Protein 6JED (pdb70)

Secondary structure (DSSP, 8-state):
-----EEEEEETTEEEEEEEEEETTTEEEEEEEEEEEETTEEEEES--SSHHHHHHHHHHHHHTT-EEEEEE-SSSSHHHHTTHHHHHHTT--EEEEHHHHHHHHHTT-PPPSEEE-SSEEEEETTTEEEE---SSSSTT--EEEETTTTEEEEETT--SS-----TT--TTTHHHHHHHHHHH-TT-SEEEESSS--B-THHHHHHHHHHHHHHHHHT--

Radius of gyration: 16.22 Å; Cα contacts (8 Å, |Δi|>4): 506; chains: 1; bounding box: 36×35×52 Å

Sequence (221 aa):
SLPDLKIEKLDEEGVYVHTSFEEVNGWGVVPKHGLVVLVNAEAYLIDTPFTAKDTEKLVTWFVERGYKIKGSISSHFHSSDSTGGIEWLNSRSIPTYASELTNEELLKKDGKVQATNSFSGVNYWLVKNKIEVFYPGPGHTPDNVVVWLPERKILFGGCFIKPYGLGNLGDANIEAWPKSAKLLKSKYGKAKLVVPSHSEEVGDASLLKLTLEEQAVKGLNESKKP

Nearest PDB structures (foldseek):
  7xhx-assembly4_D  TM=1.000E+00  e=2.893E-48  Escherichia coli
  1wuo-assembly4_D  TM=9.991E-01  e=2.719E-48  Serratia marcescens
  4f6h-assembly1_A  TM=9.760E-01  e=3.946E-48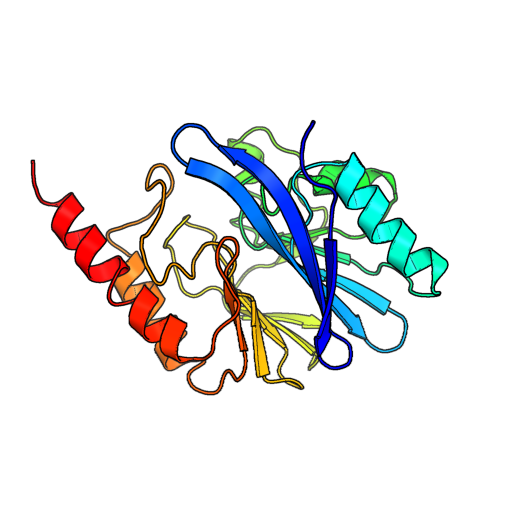  Pseudomonas aeruginosa
  6r79-assembly1_A  TM=9.893E-01  e=3.030E-45  Pseudomonas aeruginosa
  5b3r-assembly2_B  TM=9.844E-01  e=7.689E-45  Pseudomonas aeruginosa

CATH classification: 3.60.15.10

GO terms:
  GO:0008270 zinc ion binding (F, IDA)
  GO:0008800 beta-lactamase activity (F, IDA)
  GO:0017001 antibiotic catabolic process (P, IDA)
  GO:0008800 beta-lactamase activity (F, EXP)

Foldseek 3Di:
DADAWDWAADDVQKIWIWGWDQDVPPGIFIFIWMWGQDPQEIETEFAALALVNSVVVCCVSVVVRHHHQEYEFQAQDSRRCRNQVNCVVVVRQYEYAPVRQVVCVVVVHDGGPYYHDDAWDPPPPQAKIKGDLAFFLARRGIWIAGPVQLEIERELLQDLPANPDCPRGDLVCSLSSLVSVLVVRVVRQWYHYGGDDIDGSVSSVSSNVRSVVVSVVVPPD

Solvent-accessible surface area: 10296 Å² total; per-residue (Å²): 164,91,63,107,26,92,37,104,112,47,30,116,26,4,38,14,1,6,1,27,60,128,60,151,89,165,41,78,22,39,1,27,0,0,0,8,28,20,144,57,54,0,17,0,0,0,0,0,20,53,46,111,8,0,79,95,0,10,58,75,1,78,130,121,58,66,135,14,71,0,0,1,0,1,1,14,39,47,12,0,10,28,0,1,111,35,0,39,71,138,103,20,50,0,46,0,12,98,63,0,17,110,22,1,140,173,72,69,80,68,70,6,89,54,60,12,73,58,78,91,62,100,24,25,153,85,67,0,27,2,9,55,5,11,36,0,14,0,46,1,3,4,0,0,11,5,41,100,83,86,0,0,0,0,0,3,0,1,20,7,148,36,16,32,95,71,63,62,25,49,14,123,22,0,10,160,4,2,109,69,2,86,76,105,11,54,110,6,106,47,0,0,0,0,60,34,128,52,20,73,25,50,11,3,89,44,1,29,86,42,0,73,123,10,45,85,77,56,158,121,187

InterPro domains:
  IPR001018 Beta-lactamase, class-B, conserved site [PS00743] (92-111)
  IPR001018 Beta-lactamase, class-B, conserved site [PS00744] (167-179)
  IPR001279 Metallo-beta-lactamase [PF00753] (59-215)
  IPR001279 Metallo-beta-lactamase [SM00849] (52-215)
  IPR036866 Ribonuclease Z/Hydroxyacylglutathione hydrolase-like [G3DSA:3.60.15.10] (18-246)
  IPR036866 Ribonuclease Z/Hydroxyacylglutathione hydrolase-like [SSF56281] (25-230)
  IPR050855 Metallo-beta-lactamase type 2-like [PTHR42951] (49-231)
  IPR058199 Metallo-beta-lactamase type 2/VIM/IMP-1 [NF033088] (23-230)

B-factor: mean 22.76, std 10.04, range [9.6, 80.37]

Organism: Serratia marcescens (NCBI:txid615)

Structure (mmCIF, N/CA/C/O backbone):
data_6JED
#
_entry.id   6JED
#
_cell.length_a   35.920
_cell.length_b   56.820
_cell.length_c   101.060
_cell.angle_alpha   90.00
_cell.angle_beta   90.00
_cell.angle_gamma   90.00
#
_symmetry.space_group_name_H-M   'P 21 21 21'
#
loop_
_entity.id
_entity.type
_entity.pdbx_description
1 polymer 'Metallo-beta-lactamase type 2'
2 non-polymer 'ZINC ION'
3 non-polymer 'SULFANYLACETIC ACID'
4 non-polymer '4-(2-HYDROXYETHYL)-1-PIPERAZINE ETHANESULFONIC ACID'
5 water water
#
loop_
_atom_site.group_PDB
_atom_site.id
_atom_site.type_symbol
_atom_site.label_atom_id
_atom_site.label_alt_id
_atom_site.label_comp_id
_atom_site.label_asym_id
_atom_site.label_entity_id
_atom_site.label_seq_id
_atom_site.pdbx_PDB_ins_code
_atom_site.Cartn_x
_atom_site.Cartn_y
_atom_site.Cartn_z
_atom_site.occupancy
_atom_site.B_iso_or_equiv
_atom_site.auth_seq_id
_atom_site.auth_comp_id
_atom_site.auth_asym_id
_atom_site.auth_atom_id
_atom_site.pdbx_PDB_model_num
ATOM 1 N N . SER A 1 3 ? 26.361 -17.315 6.863 1.00 77.06 3 SER A N 1
ATOM 2 C CA . SER A 1 3 ? 27.063 -17.243 8.179 1.00 70.49 3 SER A CA 1
ATOM 3 C C . SER A 1 3 ? 26.356 -16.239 9.097 1.00 65.45 3 SER A C 1
ATOM 4 O O . SER A 1 3 ? 27.016 -15.519 9.848 1.00 65.73 3 SER A O 1
ATOM 7 N N . LEU A 1 4 ? 25.019 -16.206 9.020 1.00 50.46 4 LEU A N 1
ATOM 8 C CA . LEU A 1 4 ? 24.180 -15.227 9.729 1.00 53.92 4 LEU A CA 1
ATOM 9 C C . LEU A 1 4 ? 22.803 -15.181 9.076 1.00 47.80 4 LEU A C 1
ATOM 10 O O . LEU A 1 4 ? 22.684 -14.872 7.892 1.00 50.63 4 LEU A O 1
ATOM 15 N N . PRO A 1 5 ? 21.721 -15.447 9.837 1.00 34.06 5 PRO A N 1
ATOM 16 C CA . PRO A 1 5 ? 20.421 -15.756 9.247 1.00 35.78 5 PRO A CA 1
ATOM 17 C C . PRO A 1 5 ? 19.914 -14.603 8.364 1.00 35.60 5 PRO A C 1
ATOM 18 O O . PRO A 1 5 ? 20.237 -13.436 8.602 1.00 34.32 5 PRO A O 1
ATOM 22 N N . ASP A 1 6 ? 19.189 -14.956 7.303 1.00 34.59 6 ASP A N 1
ATOM 23 C CA . ASP A 1 6 ? 18.762 -13.977 6.309 1.00 32.69 6 ASP A CA 1
ATOM 24 C C . ASP A 1 6 ? 17.647 -13.103 6.899 1.00 25.72 6 ASP A C 1
ATOM 25 O O . ASP A 1 6 ? 16.809 -13.569 7.672 1.00 27.49 6 ASP A O 1
ATOM 30 N N . LEU A 1 7 ? 17.610 -11.846 6.449 1.00 23.03 7 LEU A N 1
ATOM 31 C CA . LEU A 1 7 ? 16.442 -10.979 6.597 1.00 22.96 7 LEU A CA 1
ATOM 32 C C . LEU A 1 7 ? 15.145 -11.730 6.278 1.00 23.23 7 LEU A C 1
ATOM 33 O O . LEU A 1 7 ? 15.022 -12.371 5.226 1.00 25.76 7 LEU A O 1
ATOM 38 N N . LYS A 1 8 ? 14.165 -11.620 7.184 1.00 23.19 8 LYS A N 1
ATOM 39 C CA . LYS A 1 8 ? 12.819 -12.132 7.014 1.00 22.56 8 LYS A CA 1
ATOM 40 C C . LYS A 1 8 ? 11.846 -10.966 6.816 1.00 24.99 8 LYS A C 1
ATOM 41 O O . LYS A 1 8 ? 11.973 -9.961 7.496 1.00 21.38 8 LYS A O 1
ATOM 47 N N . ILE A 1 9 ? 10.812 -11.181 5.987 1.00 22.04 9 ILE A N 1
ATOM 48 C CA . ILE A 1 9 ? 9.698 -10.277 5.801 1.00 22.83 9 ILE A CA 1
ATOM 49 C C . ILE A 1 9 ? 8.420 -11.103 5.823 1.00 27.67 9 ILE A C 1
ATOM 50 O O . ILE A 1 9 ? 8.260 -11.995 5.003 1.00 30.09 9 ILE A O 1
ATOM 55 N N . GLU A 1 10 ? 7.542 -10.802 6.770 1.00 24.22 10 GLU A N 1
ATOM 56 C CA . GLU A 1 10 ? 6.390 -11.607 7.032 1.00 24.90 10 GLU A CA 1
ATOM 57 C C . GLU A 1 10 ? 5.194 -10.693 7.289 1.00 27.14 10 GLU A C 1
ATOM 58 O O . GLU A 1 10 ? 5.218 -9.769 8.116 1.00 27.20 10 GLU A O 1
ATOM 64 N N . LYS A 1 11 ? 4.090 -10.992 6.618 1.00 22.62 11 LYS A N 1
ATOM 65 C CA . LYS A 1 11 ? 2.915 -10.220 6.797 1.00 26.13 11 LYS A CA 1
ATOM 66 C C . LYS A 1 11 ? 2.367 -10.455 8.205 1.00 27.25 11 LYS A C 1
ATOM 67 O O . LYS A 1 11 ? 2.228 -11.588 8.641 1.00 25.71 11 LYS A O 1
ATOM 73 N N . LEU A 1 12 ? 2.048 -9.363 8.906 1.00 23.23 12 LEU A N 1
ATOM 74 C CA . LEU A 1 12 ? 1.557 -9.438 10.245 1.00 25.44 12 LEU A CA 1
ATOM 75 C C . LEU A 1 12 ? 0.053 -9.175 10.257 1.00 24.04 12 LEU A C 1
ATOM 76 O O . LEU A 1 12 ? -0.670 -9.761 11.041 1.00 28.34 12 LEU A O 1
ATOM 81 N N . ASP A 1 13 ? -0.390 -8.212 9.453 1.00 27.33 13 ASP A N 1
ATOM 82 C CA . ASP A 1 13 ? -1.787 -7.837 9.362 1.00 25.79 13 ASP A CA 1
ATOM 83 C C . ASP A 1 13 ? -1.949 -7.075 8.049 1.00 26.99 13 ASP A C 1
ATOM 84 O O . ASP A 1 13 ? -0.967 -6.838 7.345 1.00 26.58 13 ASP A O 1
ATOM 89 N N . GLU A 1 14 ? -3.186 -6.746 7.698 1.00 29.78 14 GLU A N 1
ATOM 90 C CA A GLU A 1 14 ? -3.445 -6.008 6.480 0.50 28.68 14 GLU A CA 1
ATOM 91 C CA B GLU A 1 14 ? -3.477 -5.982 6.496 0.50 29.65 14 GLU A CA 1
ATOM 92 C C . GLU A 1 14 ? -2.655 -4.690 6.523 1.00 27.33 14 GLU A C 1
ATOM 93 O O . GLU A 1 14 ? -2.797 -3.886 7.445 1.00 26.69 14 GLU A O 1
ATOM 104 N N . GLY A 1 15 ? -1.743 -4.543 5.557 1.00 25.51 15 GLY A N 1
ATOM 105 C CA . GLY A 1 15 ? -0.981 -3.311 5.382 1.00 25.91 15 GLY A CA 1
ATOM 106 C C . GLY A 1 15 ? 0.184 -3.208 6.356 1.00 22.06 15 GLY A C 1
ATOM 107 O O . GLY A 1 15 ? 0.888 -2.194 6.345 1.00 19.81 15 GLY A O 1
ATOM 108 N N . VAL A 1 16 ? 0.541 -4.331 6.992 1.00 18.77 16 VAL A N 1
ATOM 109 C CA . VAL A 1 16 ? 1.598 -4.316 8.019 1.00 18.32 16 VAL A CA 1
ATOM 110 C C . VAL A 1 16 ? 2.434 -5.584 7.928 1.00 20.45 16 VAL A C 1
ATOM 111 O O . VAL A 1 16 ? 1.915 -6.706 8.082 1.00 21.20 16 VAL A O 1
ATOM 115 N N . TYR A 1 17 ? 3.745 -5.382 7.743 1.00 18.10 17 TYR A N 1
ATOM 116 C CA . TYR A 1 17 ? 4.741 -6.436 7.688 1.00 19.34 17 TYR A CA 1
ATOM 117 C C . TYR A 1 17 ? 5.741 -6.261 8.833 1.00 22.56 17 TYR A C 1
ATOM 118 O O . TYR A 1 17 ? 6.067 -5.141 9.226 1.00 18.63 17 TYR A O 1
ATOM 127 N N . VAL A 1 18 ? 6.212 -7.393 9.354 1.00 17.99 18 VAL A N 1
ATOM 128 C CA . VAL A 1 18 ? 7.366 -7.427 10.259 1.00 18.37 18 VAL A CA 1
ATOM 129 C C . VAL A 1 18 ? 8.606 -7.803 9.451 1.00 21.23 18 VAL A C 1
ATOM 130 O O . VAL A 1 18 ? 8.626 -8.850 8.754 1.00 21.90 18 VAL A O 1
ATOM 134 N N . HIS A 1 19 ? 9.666 -7.006 9.600 1.00 17.12 19 HIS A N 1
ATOM 135 C CA . HIS A 1 19 ? 10.970 -7.343 9.081 1.00 16.10 19 HIS A CA 1
ATOM 136 C C . HIS A 1 19 ? 11.843 -7.765 10.260 1.00 18.57 19 HIS A C 1
ATOM 137 O O . HIS A 1 19 ? 11.832 -7.105 11.318 1.00 18.22 19 HIS A O 1
ATOM 144 N N . THR A 1 20 ? 12.561 -8.879 10.085 1.00 17.28 20 THR A N 1
ATOM 145 C CA . THR A 1 20 ? 13.437 -9.390 11.134 1.00 17.69 20 THR A CA 1
ATOM 146 C C . THR A 1 20 ? 14.838 -9.541 10.558 1.00 18.22 20 THR A C 1
ATOM 147 O O . THR A 1 20 ? 15.025 -10.230 9.542 1.00 20.48 20 THR A O 1
ATOM 151 N N . SER A 1 21 ? 15.806 -8.862 11.181 1.00 17.31 21 SER A N 1
ATOM 152 C CA . SER A 1 21 ? 17.186 -8.942 10.838 1.00 17.27 21 SER A CA 1
ATOM 153 C C . SER A 1 21 ? 17.912 -9.467 12.077 1.00 18.59 21 SER A C 1
ATOM 154 O O . SER A 1 21 ? 17.344 -9.514 13.182 1.00 21.15 21 SER A O 1
ATOM 157 N N . PHE A 1 22 ? 19.143 -9.913 11.872 1.00 20.83 22 PHE A N 1
ATOM 158 C CA . PHE A 1 22 ? 19.806 -10.709 12.880 1.00 21.72 22 PHE A CA 1
ATOM 159 C C . PHE A 1 22 ? 21.194 -10.130 13.114 1.00 22.84 22 PHE A C 1
ATOM 160 O O . PHE A 1 22 ? 21.916 -9.765 12.178 1.00 23.63 22 PHE A O 1
ATOM 168 N N . GLU A 1 23 ? 21.573 -10.095 14.397 1.00 25.71 23 GLU A N 1
ATOM 169 C CA . GLU A 1 23 ? 22.942 -9.903 14.768 1.00 29.37 23 GLU A CA 1
ATOM 170 C C . GLU A 1 23 ? 23.292 -10.856 15.919 1.00 28.19 23 GLU A C 1
ATOM 171 O O . GLU A 1 23 ? 22.469 -11.161 16.800 1.00 28.10 23 GLU A O 1
ATOM 177 N N . GLU A 1 24 ? 24.555 -11.279 15.914 1.00 31.34 24 GLU A N 1
ATOM 178 C CA . GLU A 1 24 ? 25.200 -11.844 17.081 1.00 30.71 24 GLU A CA 1
ATOM 179 C C . GLU A 1 24 ? 25.501 -10.731 18.088 1.00 28.56 24 GLU A C 1
ATOM 180 O O . GLU A 1 24 ? 26.153 -9.704 17.784 1.00 27.91 24 GLU A O 1
ATOM 186 N N . VAL A 1 25 ? 25.052 -10.963 19.321 1.00 22.25 25 VAL A N 1
ATOM 187 C CA . VAL A 1 25 ? 25.302 -10.038 20.400 1.00 26.00 25 VAL A CA 1
ATOM 188 C C . VAL A 1 25 ? 26.003 -10.799 21.528 1.00 28.48 25 VAL A C 1
ATOM 189 O O . VAL A 1 25 ? 25.579 -11.895 21.914 1.00 27.03 25 VAL A O 1
ATOM 193 N N . ASN A 1 26 ? 27.181 -10.296 21.917 1.00 25.36 26 ASN A N 1
ATOM 194 C CA . ASN A 1 26 ? 28.011 -10.980 22.909 1.00 26.27 26 ASN A CA 1
ATOM 195 C C . ASN A 1 26 ? 27.153 -11.274 24.146 1.00 26.00 26 ASN A C 1
ATOM 196 O O . ASN A 1 26 ? 26.582 -10.368 24.746 1.00 32.88 26 ASN A O 1
ATOM 201 N N . GLY A 1 27 ? 27.018 -12.561 24.476 1.00 22.64 27 GLY A N 1
ATOM 202 C CA . GLY A 1 27 ? 26.412 -12.982 25.719 1.00 26.42 27 GLY A CA 1
ATOM 203 C C . GLY A 1 27 ? 24.946 -13.349 25.546 1.00 28.80 27 GLY A C 1
ATOM 204 O O . GLY A 1 27 ? 24.327 -13.919 26.451 1.00 29.48 27 GLY A O 1
ATOM 205 N N . TRP A 1 28 ? 24.391 -12.994 24.379 1.00 29.40 28 TRP A N 1
ATOM 206 C CA . TRP A 1 28 ? 22.939 -13.056 24.122 1.00 30.17 28 TRP A CA 1
ATOM 207 C C . TRP A 1 28 ? 22.648 -13.968 22.924 1.00 29.28 28 TRP A C 1
ATOM 208 O O . TRP A 1 28 ? 21.488 -14.354 22.698 1.00 26.66 28 TRP A O 1
ATOM 219 N N . GLY A 1 29 ? 23.683 -14.286 22.138 1.00 26.85 29 GLY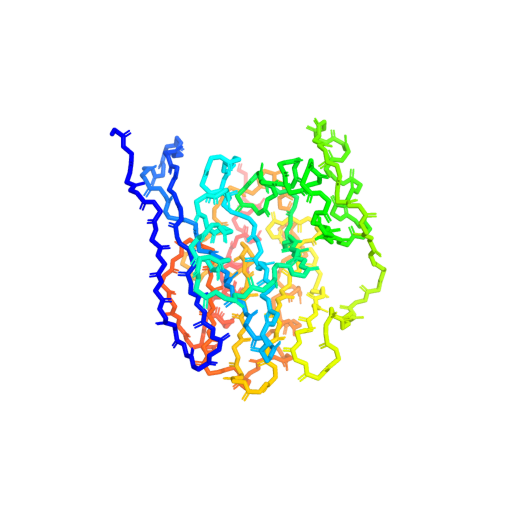 A N 1
ATOM 220 C CA . GLY A 1 29 ? 23.547 -15.239 21.042 1.00 27.72 29 GLY A CA 1
ATOM 221 C C . GLY A 1 29 ? 23.212 -14.538 19.733 1.00 27.04 29 GLY A C 1
ATOM 222 O O . GLY A 1 29 ? 23.676 -13.418 19.458 1.00 27.51 29 GLY A O 1
ATOM 223 N N . VAL A 1 30 ? 22.378 -15.202 18.931 1.00 29.40 30 VAL A N 1
ATOM 224 C CA . VAL A 1 30 ? 21.831 -14.645 17.691 1.00 26.08 30 VAL A CA 1
ATOM 225 C C . VAL A 1 30 ? 20.514 -13.951 18.024 1.00 32.65 30 VAL A C 1
ATOM 226 O O . VAL A 1 30 ? 19.535 -14.636 18.344 1.00 29.20 30 VAL A O 1
ATOM 230 N N . VAL A 1 31 ? 20.504 -12.613 17.959 1.00 24.48 31 VAL A N 1
ATOM 231 C CA . VAL A 1 31 ? 19.395 -11.838 18.442 1.00 24.19 31 VAL A CA 1
ATOM 232 C C . VAL A 1 31 ? 18.583 -11.366 17.238 1.00 18.45 31 VAL A C 1
ATOM 233 O O . VAL A 1 31 ? 19.132 -10.764 16.330 1.00 22.44 31 VAL A O 1
ATOM 237 N N . PRO A 1 32 ? 17.298 -11.759 17.129 1.00 22.26 32 PRO A N 1
ATOM 238 C CA . PRO A 1 32 ? 16.433 -11.153 16.128 1.00 20.18 32 PRO A CA 1
ATOM 239 C C . PRO A 1 32 ? 16.180 -9.680 16.498 1.00 17.87 32 PRO A C 1
ATOM 240 O O . PRO A 1 32 ? 16.014 -9.362 17.677 1.00 21.36 32 PRO A O 1
ATOM 244 N N . LYS A 1 33 ? 16.036 -8.838 15.478 1.00 17.00 33 LYS A N 1
ATOM 245 C CA . LYS A 1 33 ? 15.498 -7.487 15.664 1.00 15.87 33 LYS A CA 1
ATOM 246 C C . LYS A 1 33 ? 14.307 -7.347 14.727 1.00 15.38 33 LYS A C 1
ATOM 247 O O . LYS A 1 33 ? 14.486 -7.457 13.488 1.00 15.6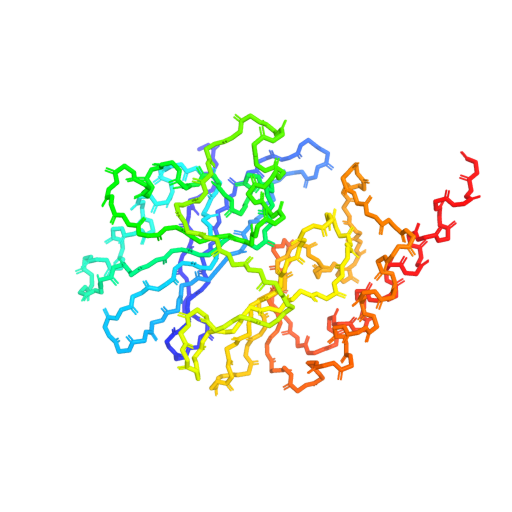9 33 LYS A O 1
ATOM 253 N N . HIS A 1 34 ? 13.138 -7.097 15.314 1.00 15.62 34 HIS A N 1
ATOM 254 C CA . HIS A 1 34 ? 11.911 -6.869 14.592 1.00 15.41 34 HIS A CA 1
ATOM 255 C C . HIS A 1 34 ? 11.717 -5.363 14.408 1.00 15.27 34 HIS A C 1
ATOM 256 O O . HIS A 1 34 ? 11.822 -4.625 15.346 1.00 13.55 34 HIS A O 1
ATOM 263 N N . GLY A 1 35 ? 11.333 -4.984 13.200 1.00 14.88 35 GLY A N 1
ATOM 264 C CA . GLY A 1 35 ? 10.705 -3.709 12.892 1.00 12.40 35 GLY A CA 1
ATOM 265 C C . GLY A 1 35 ? 9.514 -3.942 11.974 1.00 14.02 35 GLY A C 1
ATOM 266 O O . GLY A 1 35 ? 9.133 -5.098 11.728 1.00 15.53 35 GLY A O 1
ATOM 267 N N . LEU A 1 36 ? 8.855 -2.857 11.548 1.00 13.52 36 LEU A N 1
ATOM 268 C CA . LEU A 1 36 ? 7.705 -2.982 10.679 1.00 14.35 36 LEU A CA 1
ATOM 269 C C . LEU A 1 36 ? 7.957 -2.305 9.327 1.00 14.13 36 LEU A C 1
ATOM 270 O O . LEU A 1 36 ? 8.794 -1.396 9.181 1.00 13.96 36 LEU A O 1
ATOM 275 N N . VAL A 1 37 ? 7.142 -2.728 8.349 1.00 13.80 37 VAL A N 1
ATOM 276 C CA . VAL A 1 37 ? 6.822 -1.902 7.190 1.00 13.87 37 VAL A CA 1
ATOM 277 C C . VAL A 1 37 ? 5.309 -1.718 7.166 1.00 13.09 37 VAL A C 1
ATOM 278 O O . VAL A 1 37 ? 4.561 -2.704 7.240 1.00 16.03 37 VAL A O 1
ATOM 282 N N . VAL A 1 38 ? 4.890 -0.457 7.069 1.00 13.95 38 VAL A N 1
ATOM 283 C CA . VAL A 1 38 ? 3.501 -0.073 7.054 1.00 14.88 38 VAL A CA 1
ATOM 284 C C . VAL A 1 38 ? 3.151 0.521 5.691 1.00 14.17 38 VAL A C 1
ATOM 285 O O . VAL A 1 38 ? 3.809 1.420 5.209 1.00 16.64 38 VAL A O 1
ATOM 289 N N . LEU A 1 39 ? 2.073 0.000 5.085 1.00 17.19 39 LEU A N 1
ATOM 290 C CA . LEU A 1 39 ? 1.663 0.396 3.745 1.00 19.07 39 LEU A CA 1
ATOM 291 C C . LEU A 1 39 ? 0.444 1.308 3.859 1.00 19.38 39 LEU A C 1
ATOM 292 O O . LEU A 1 39 ? -0.524 0.965 4.523 1.00 24.13 39 LEU A O 1
ATOM 297 N N . VAL A 1 40 ? 0.555 2.504 3.297 1.00 19.62 40 VAL A N 1
ATOM 298 C CA . VAL A 1 40 ? -0.569 3.432 3.260 1.00 23.86 40 VAL A CA 1
ATOM 299 C C . VAL A 1 40 ? -0.831 3.769 1.795 1.00 23.74 40 VAL A C 1
ATOM 300 O O . VAL A 1 40 ? -0.052 4.483 1.193 1.00 25.78 40 VAL A O 1
ATOM 304 N N . ASN A 1 41 ? -1.953 3.236 1.298 1.00 33.47 41 ASN A N 1
ATOM 305 C CA . ASN A 1 41 ? -2.219 3.020 -0.101 1.00 37.49 41 ASN A CA 1
ATOM 306 C C . ASN A 1 41 ? -1.002 2.344 -0.730 1.00 33.99 41 ASN A C 1
ATOM 307 O O . ASN A 1 41 ? -0.783 1.142 -0.524 1.00 43.19 41 ASN A O 1
ATOM 312 N N . ALA A 1 42 ? -0.224 3.111 -1.489 1.00 32.05 42 ALA A N 1
ATOM 313 C CA . ALA A 1 42 ? 0.900 2.564 -2.231 1.00 29.23 42 ALA A CA 1
ATOM 314 C C . ALA A 1 42 ? 2.215 3.156 -1.716 1.00 26.02 42 ALA A C 1
ATOM 315 O O . ALA A 1 42 ? 3.264 3.001 -2.328 1.00 22.39 42 ALA A O 1
ATOM 317 N N . GLU A 1 43 ? 2.180 3.732 -0.510 1.00 20.17 43 GLU A N 1
ATOM 318 C CA . GLU A 1 43 ? 3.374 4.244 0.123 1.00 20.49 43 GLU A CA 1
ATOM 319 C C . GLU A 1 43 ? 3.810 3.303 1.248 1.00 19.05 43 GLU A C 1
ATOM 320 O O . GLU A 1 43 ? 2.967 2.741 1.947 1.00 22.47 43 GLU A O 1
ATOM 326 N N . ALA A 1 44 ? 5.119 3.056 1.335 1.00 16.60 44 ALA A N 1
ATOM 327 C CA . ALA A 1 44 ? 5.669 2.216 2.399 1.00 17.08 44 ALA A CA 1
ATOM 328 C C . ALA A 1 44 ? 6.466 3.080 3.373 1.00 14.44 44 ALA A C 1
ATOM 329 O O . ALA A 1 44 ? 7.270 3.917 2.960 1.00 17.16 44 ALA A O 1
ATOM 331 N N . TYR A 1 45 ? 6.283 2.811 4.674 1.00 12.97 45 TYR A N 1
ATOM 332 C CA . TYR A 1 45 ? 7.039 3.450 5.754 1.00 13.85 45 TYR A CA 1
ATOM 333 C C . TYR A 1 45 ? 7.783 2.371 6.541 1.00 14.10 45 TYR A C 1
ATOM 334 O O . TYR A 1 45 ? 7.178 1.399 6.992 1.00 14.45 45 TYR A O 1
ATOM 343 N N . LEU A 1 46 ? 9.090 2.556 6.711 1.00 12.94 46 LEU A N 1
ATOM 344 C CA . LEU A 1 46 ? 9.911 1.649 7.534 1.00 13.92 46 LEU A CA 1
ATOM 345 C C . LEU A 1 46 ? 9.841 2.101 8.987 1.00 13.27 46 LEU A C 1
ATOM 346 O O . LEU A 1 46 ? 10.090 3.254 9.290 1.00 14.43 46 LEU A O 1
ATOM 351 N N . ILE A 1 47 ? 9.432 1.187 9.864 1.00 11.94 47 ILE A N 1
ATOM 352 C CA . ILE A 1 47 ? 9.411 1.432 11.278 1.00 11.22 47 ILE A CA 1
ATOM 353 C C . ILE A 1 47 ? 10.611 0.692 11.860 1.00 11.67 47 ILE A C 1
ATOM 354 O O . ILE A 1 47 ? 10.591 -0.543 11.959 1.00 11.96 47 ILE A O 1
ATOM 359 N N . ASP A 1 48 ? 11.679 1.466 12.081 1.00 11.12 48 ASP A N 1
ATOM 360 C CA . ASP A 1 48 ? 13.049 1.002 12.294 1.00 10.58 48 ASP A CA 1
ATOM 361 C C . ASP A 1 48 ? 13.672 0.497 10.987 1.00 13.29 48 ASP A C 1
ATOM 362 O O . ASP A 1 48 ? 13.013 -0.150 10.160 1.00 13.53 48 ASP A O 1
ATOM 367 N N . THR A 1 49 ? 14.980 0.717 10.874 1.00 13.64 49 THR A N 1
ATOM 368 C CA . THR A 1 49 ? 15.768 0.057 9.848 1.00 12.91 49 THR A CA 1
ATOM 369 C C . THR A 1 49 ? 16.319 -1.230 10.426 1.00 15.56 49 THR A C 1
ATOM 370 O O . THR A 1 49 ? 16.625 -1.292 11.612 1.00 16.99 49 THR A O 1
ATOM 374 N N . PRO A 1 50 ? 16.618 -2.218 9.565 1.00 16.06 50 PRO A N 1
ATOM 375 C CA . PRO A 1 50 ? 17.557 -3.281 9.923 1.00 19.55 50 PRO A CA 1
ATOM 376 C C . PRO A 1 50 ? 18.874 -2.740 10.488 1.00 17.96 50 PRO A C 1
ATOM 377 O O . PRO A 1 50 ? 19.254 -1.576 10.277 1.00 17.22 50 PRO A O 1
ATOM 381 N N . PHE A 1 51 ? 19.692 -3.668 10.995 1.00 21.56 51 PHE A N 1
ATOM 382 C CA . PHE A 1 51 ? 21.019 -3.356 11.493 1.00 21.77 51 PHE A CA 1
ATOM 383 C C . PHE A 1 51 ? 21.911 -2.704 10.423 1.00 20.97 51 PHE A C 1
ATOM 384 O O . PHE A 1 51 ? 22.790 -1.889 10.743 1.00 24.44 51 PHE A O 1
ATOM 392 N N . THR A 1 52 ? 21.845 -3.234 9.197 1.00 25.56 52 THR A N 1
ATOM 393 C CA . THR A 1 52 ? 22.858 -2.957 8.209 1.00 21.89 52 THR A CA 1
ATOM 394 C C . THR A 1 52 ? 22.264 -2.234 7.009 1.00 21.51 52 THR A C 1
ATOM 395 O O . THR A 1 52 ? 21.069 -2.347 6.711 1.00 23.49 52 THR A O 1
ATOM 399 N N . ALA A 1 53 ? 23.148 -1.541 6.288 1.00 23.87 53 ALA A N 1
ATOM 400 C CA . ALA A 1 53 ? 22.810 -0.951 5.000 1.00 23.62 53 ALA A CA 1
ATOM 401 C C . ALA A 1 53 ? 22.327 -2.039 4.030 1.00 23.19 53 ALA A C 1
ATOM 402 O O . ALA A 1 53 ? 21.330 -1.865 3.329 1.00 27.35 53 ALA A O 1
ATOM 404 N N . LYS A 1 54 ? 23.039 -3.171 4.009 1.00 27.49 54 LYS A N 1
ATOM 405 C CA . LYS A 1 54 ? 22.767 -4.212 3.043 1.00 29.72 54 LYS A CA 1
ATOM 406 C C . LYS A 1 54 ? 21.351 -4.774 3.260 1.00 22.59 54 LYS A C 1
ATOM 407 O O . LYS A 1 54 ? 20.617 -4.938 2.306 1.00 25.79 54 LYS A O 1
ATOM 413 N N . ASP A 1 55 ? 20.944 -5.019 4.512 1.00 22.31 55 ASP A N 1
ATOM 414 C CA . ASP A 1 55 ? 19.599 -5.545 4.788 1.00 20.92 55 ASP A CA 1
ATOM 415 C C . ASP A 1 55 ? 18.541 -4.452 4.594 1.00 19.17 55 ASP A C 1
ATOM 416 O O . ASP A 1 55 ? 17.411 -4.763 4.225 1.00 20.32 55 ASP A O 1
ATOM 421 N N . THR A 1 56 ? 18.889 -3.193 4.885 1.00 22.08 56 THR A N 1
ATOM 422 C CA . THR A 1 56 ? 17.977 -2.070 4.616 1.00 19.82 56 THR A CA 1
ATOM 423 C C . THR A 1 56 ? 17.653 -2.044 3.113 1.00 19.49 56 THR A C 1
ATOM 424 O O . THR A 1 56 ? 16.503 -1.923 2.716 1.00 19.69 56 THR A O 1
ATOM 428 N N . GLU A 1 57 ? 18.683 -2.226 2.278 1.00 21.46 57 GLU A N 1
ATOM 429 C CA . GLU A 1 57 ? 18.517 -2.215 0.824 1.00 21.79 57 GLU A CA 1
ATOM 430 C C . GLU A 1 57 ? 17.665 -3.416 0.377 1.00 20.15 57 GLU A C 1
ATOM 431 O O . GLU A 1 57 ? 16.773 -3.275 -0.456 1.00 22.64 57 GLU A O 1
ATOM 437 N N . LYS A 1 58 ? 17.907 -4.592 0.964 1.00 23.06 58 LYS A N 1
ATOM 438 C CA . LYS A 1 58 ? 17.099 -5.777 0.656 1.00 23.16 58 LYS A CA 1
ATOM 439 C C . LYS A 1 58 ? 15.622 -5.490 0.940 1.00 23.38 58 LYS A C 1
ATOM 440 O O . LYS A 1 58 ? 14.745 -5.820 0.151 1.00 23.16 58 LYS A O 1
ATOM 446 N N . LEU A 1 59 ? 15.364 -4.894 2.109 1.00 19.72 59 LEU A N 1
ATOM 447 C CA . LEU A 1 59 ? 14.019 -4.594 2.544 1.00 16.76 59 LEU A CA 1
ATOM 448 C C . LEU A 1 59 ? 13.319 -3.630 1.570 1.00 18.44 59 LEU A C 1
ATOM 449 O O . LEU A 1 59 ? 12.167 -3.850 1.206 1.00 19.33 59 LEU A O 1
ATOM 454 N N . VAL A 1 60 ? 13.981 -2.506 1.264 1.00 18.28 60 VAL A N 1
ATOM 455 C CA . VAL A 1 60 ? 13.446 -1.497 0.366 1.00 18.01 60 VAL A CA 1
ATOM 456 C C . VAL A 1 60 ? 13.147 -2.134 -1.008 1.00 19.44 60 VAL A C 1
ATOM 457 O O . VAL A 1 60 ? 12.050 -2.002 -1.537 1.00 20.50 60 VAL A O 1
ATOM 461 N N . THR A 1 61 ? 14.097 -2.924 -1.514 1.00 22.40 61 THR A N 1
ATOM 462 C CA . THR A 1 61 ? 13.963 -3.508 -2.849 1.00 25.06 61 THR A CA 1
ATOM 463 C C . THR A 1 61 ? 12.768 -4.467 -2.908 1.00 22.26 61 THR A C 1
ATOM 464 O O . THR A 1 61 ? 12.065 -4.532 -3.925 1.00 22.70 61 THR A O 1
ATOM 468 N N . TRP A 1 62 ? 12.509 -5.215 -1.825 1.00 20.72 62 TRP A N 1
ATOM 469 C CA . TRP A 1 62 ? 11.386 -6.149 -1.786 1.00 21.98 62 TRP A CA 1
ATOM 470 C C . TRP A 1 62 ? 10.065 -5.407 -2.040 1.00 23.15 62 TRP A C 1
ATOM 471 O O . TRP A 1 62 ? 9.219 -5.844 -2.824 1.00 23.86 62 TRP A O 1
ATOM 482 N N . PHE A 1 63 ? 9.894 -4.258 -1.378 1.00 17.78 63 PHE A N 1
ATOM 483 C CA . PHE A 1 63 ? 8.676 -3.485 -1.463 1.00 16.97 63 PHE A CA 1
ATOM 484 C C . PHE A 1 63 ? 8.587 -2.744 -2.809 1.00 16.75 63 PHE A C 1
ATOM 485 O O . PHE A 1 63 ? 7.497 -2.638 -3.359 1.00 20.37 63 PHE A O 1
ATOM 493 N N . VAL A 1 64 ? 9.699 -2.161 -3.260 1.00 18.82 64 VAL A N 1
ATOM 494 C CA . VAL A 1 64 ? 9.702 -1.374 -4.497 1.00 19.54 64 VAL A CA 1
ATOM 495 C C . VAL A 1 64 ? 9.393 -2.284 -5.689 1.00 22.23 64 VAL A C 1
ATOM 496 O O . VAL A 1 64 ? 8.549 -1.940 -6.546 1.00 20.28 64 VAL A O 1
ATOM 500 N N . GLU A 1 65 ? 9.995 -3.476 -5.679 1.00 20.72 65 GLU A N 1
ATOM 501 C CA . GLU A 1 65 ? 9.736 -4.507 -6.701 1.00 22.47 65 GLU A CA 1
ATOM 502 C C . GLU A 1 65 ? 8.236 -4.792 -6.814 1.00 24.93 65 GLU A C 1
ATOM 503 O O . GLU A 1 65 ? 7.749 -5.108 -7.898 1.00 26.75 65 GLU A O 1
ATOM 509 N N . ARG A 1 66 ? 7.521 -4.773 -5.680 1.00 21.36 66 ARG A N 1
ATOM 510 C CA . ARG A 1 66 ? 6.109 -5.073 -5.627 1.00 20.87 66 ARG A CA 1
ATOM 511 C C . ARG A 1 66 ? 5.238 -3.827 -5.844 1.00 19.88 66 ARG A C 1
ATOM 512 O O . ARG A 1 66 ? 4.031 -3.937 -5.845 1.00 24.46 66 ARG A O 1
ATOM 520 N N . GLY A 1 67 ? 5.849 -2.666 -6.119 1.00 18.72 67 GLY A N 1
ATOM 521 C CA . GLY A 1 67 ? 5.103 -1.511 -6.558 1.00 18.62 67 GLY A CA 1
ATOM 522 C C . GLY A 1 67 ? 4.889 -0.446 -5.501 1.00 19.63 67 GLY A C 1
ATOM 523 O O . GLY A 1 67 ? 4.148 0.509 -5.702 1.00 22.47 67 GLY A O 1
ATOM 524 N N . TYR A 1 68 ? 5.559 -0.583 -4.351 1.00 17.43 68 TYR A N 1
ATOM 525 C CA . TYR A 1 68 ? 5.393 0.404 -3.316 1.00 17.74 68 TYR A CA 1
ATOM 526 C C . TYR A 1 68 ? 6.522 1.428 -3.374 1.00 16.90 68 TYR A C 1
ATOM 527 O O . TYR A 1 68 ? 7.629 1.124 -3.812 1.00 19.97 68 TYR A O 1
ATOM 536 N N . LYS A 1 69 ? 6.181 2.672 -3.012 1.00 19.85 69 LYS A N 1
ATOM 537 C CA . LYS A 1 69 ? 7.114 3.792 -2.964 1.00 20.07 69 LYS A CA 1
ATOM 538 C C . LYS A 1 69 ? 7.559 3.992 -1.514 1.00 18.43 69 LYS A C 1
ATOM 539 O O . LYS A 1 69 ? 6.718 4.195 -0.655 1.00 19.44 69 LYS A O 1
ATOM 545 N N . ILE A 1 70 ? 8.864 3.914 -1.255 1.00 17.80 70 ILE A N 1
ATOM 546 C CA . ILE A 1 70 ? 9.343 4.139 0.116 1.00 17.74 70 ILE A CA 1
ATOM 547 C C . ILE A 1 70 ? 9.250 5.633 0.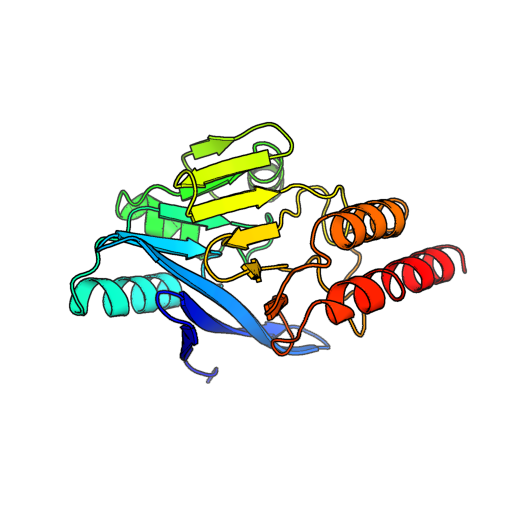443 1.00 20.20 70 ILE A C 1
ATOM 548 O O . ILE A 1 70 ? 9.989 6.455 -0.114 1.00 20.83 70 ILE A O 1
ATOM 553 N N . LYS A 1 71 ? 8.345 5.986 1.360 1.00 18.10 71 LYS A N 1
ATOM 554 C CA . LYS A 1 71 ? 8.099 7.389 1.654 1.00 18.99 71 LYS A CA 1
ATOM 555 C C . LYS A 1 71 ? 8.963 7.872 2.818 1.00 19.27 71 LYS A C 1
ATOM 556 O O . LYS A 1 71 ? 9.132 9.077 3.012 1.00 20.88 71 LYS A O 1
ATOM 562 N N . GLY A 1 72 ? 9.364 6.954 3.698 1.00 18.16 72 GLY A N 1
ATOM 563 C CA . GLY A 1 72 ? 10.169 7.375 4.835 1.00 20.17 72 GLY A CA 1
ATOM 564 C C . GLY A 1 72 ? 10.474 6.212 5.749 1.00 17.54 72 GLY A C 1
ATOM 565 O O . GLY A 1 72 ? 9.835 5.163 5.657 1.00 16.74 72 GLY A O 1
ATOM 566 N N . SER A 1 73 ? 11.455 6.424 6.633 1.00 16.44 73 SER A N 1
ATOM 567 C CA . SER A 1 73 ? 11.688 5.581 7.802 1.00 13.69 73 SER A CA 1
ATOM 568 C C . SER A 1 73 ? 11.514 6.425 9.059 1.00 15.12 73 SER A C 1
ATOM 569 O O . SER A 1 73 ? 11.811 7.627 9.060 1.00 16.87 73 SER A O 1
ATOM 572 N N . ILE A 1 74 ? 11.129 5.765 10.157 1.00 12.28 74 ILE A N 1
ATOM 573 C CA . ILE A 1 74 ? 11.206 6.364 11.495 1.00 14.27 74 ILE A CA 1
ATOM 574 C C . ILE A 1 74 ? 11.998 5.400 12.372 1.00 12.27 74 ILE A C 1
ATOM 575 O O . ILE A 1 74 ? 11.779 4.199 12.331 1.00 12.42 74 ILE A O 1
ATOM 580 N N . SER A 1 75 ? 12.957 5.919 13.131 1.00 10.85 75 SER A N 1
ATOM 581 C CA . SER A 1 75 ? 13.743 5.100 14.029 1.00 11.72 75 SER A CA 1
ATOM 582 C C . SER A 1 75 ? 13.269 5.343 15.467 1.00 11.24 75 SER A C 1
ATOM 583 O O . SER A 1 75 ? 13.217 6.500 15.926 1.00 11.67 75 SER A O 1
ATOM 586 N N . SER A 1 76 ? 13.064 4.260 16.208 1.00 11.88 76 SER A N 1
ATOM 587 C CA . SER A 1 76 ? 12.418 4.313 17.517 1.00 11.76 76 SER A CA 1
ATOM 588 C C . SER A 1 76 ? 13.396 4.660 18.631 1.00 11.77 76 SER A C 1
ATOM 589 O O . SER A 1 76 ? 12.962 5.014 19.731 1.00 11.18 76 SER A O 1
ATOM 592 N N . HIS A 1 77 ? 14.706 4.460 18.394 1.00 10.17 77 HIS A N 1
ATOM 593 C CA . HIS A 1 77 ? 15.718 4.938 19.331 1.00 10.77 77 HIS A CA 1
ATOM 594 C C . HIS A 1 77 ? 17.067 4.968 18.624 1.00 10.82 77 HIS A C 1
ATOM 595 O O . HIS A 1 77 ? 17.152 4.546 17.498 1.00 11.50 77 HIS A O 1
ATOM 602 N N . PHE A 1 78 ? 18.083 5.471 19.318 1.00 11.70 78 PHE A N 1
ATOM 603 C CA . PHE A 1 78 ? 19.321 5.809 18.607 1.00 11.39 78 PHE A CA 1
ATOM 604 C C . PHE A 1 78 ? 20.199 4.583 18.352 1.00 12.60 78 PHE A C 1
ATOM 605 O O . PHE A 1 78 ? 21.099 4.672 17.507 1.00 13.28 78 PHE A O 1
ATOM 613 N N . HIS A 1 79 ? 19.993 3.471 19.052 1.00 12.22 79 HIS A N 1
ATOM 614 C CA . HIS A 1 79 ? 20.889 2.302 18.860 1.00 12.43 79 HIS A CA 1
ATOM 615 C C . HIS A 1 79 ? 20.847 1.815 17.409 1.00 14.16 79 HIS A C 1
ATOM 616 O O . HIS A 1 79 ? 19.853 1.983 16.704 1.00 13.58 79 HIS A O 1
ATOM 623 N N . SER A 1 80 ? 21.877 1.058 17.004 1.00 14.16 80 SER A N 1
ATOM 624 C CA A SER A 1 80 ? 22.036 0.714 15.597 0.50 15.54 80 SER A CA 1
ATOM 625 C CA B SER A 1 80 ? 22.097 0.623 15.620 0.50 16.95 80 SER A CA 1
ATOM 626 C C . SER A 1 80 ? 20.973 -0.295 15.129 1.00 13.80 80 SER A C 1
ATOM 627 O O . SER A 1 80 ? 20.738 -0.426 13.906 1.00 15.63 80 SER A O 1
ATOM 632 N N . ASP A 1 81 ? 20.308 -1.012 16.056 1.00 14.08 81 ASP A N 1
ATOM 633 C CA . ASP A 1 81 ? 19.258 -1.993 15.676 1.00 13.13 81 ASP A CA 1
ATOM 634 C C . ASP A 1 81 ? 18.002 -1.256 15.181 1.00 12.97 81 ASP A C 1
ATOM 635 O O . ASP A 1 81 ? 17.151 -1.873 14.527 1.00 13.47 81 ASP A O 1
ATOM 640 N N . SER A 1 82 ? 17.939 0.054 15.427 1.00 12.69 82 SER A N 1
ATOM 641 C CA . SER A 1 82 ? 16.841 0.926 14.898 1.00 12.93 82 SER A CA 1
ATOM 642 C C . SER A 1 82 ? 17.300 1.841 13.752 1.00 14.36 82 SER A C 1
ATOM 643 O O . SER A 1 82 ? 16.465 2.383 13.050 1.00 13.83 82 SER A O 1
ATOM 646 N N . THR A 1 83 ? 18.595 2.174 13.686 1.00 13.83 83 THR A N 1
ATOM 647 C CA . THR A 1 83 ? 19.119 3.277 12.886 1.00 12.80 83 THR A CA 1
ATOM 648 C C . THR A 1 83 ? 20.216 2.862 11.885 1.00 14.09 83 THR A C 1
ATOM 649 O O . THR A 1 83 ? 20.701 3.734 11.155 1.00 14.59 83 THR A O 1
ATOM 653 N N . GLY A 1 84 ? 20.591 1.579 11.880 1.00 14.84 84 GLY A N 1
ATOM 654 C CA . GLY A 1 84 ? 21.749 1.120 11.090 1.00 16.91 84 GLY A CA 1
ATOM 655 C C . GLY A 1 84 ? 21.665 1.523 9.621 1.00 20.42 84 GLY A C 1
ATOM 656 O O . GLY A 1 84 ? 22.700 1.757 8.980 1.00 20.93 84 GLY A O 1
ATOM 657 N N . GLY A 1 85 ? 20.438 1.609 9.075 1.00 15.54 85 GLY A N 1
ATOM 658 C CA . GLY A 1 85 ? 20.212 1.877 7.647 1.00 16.26 85 GLY A CA 1
ATOM 659 C C . GLY A 1 85 ? 19.974 3.340 7.291 1.00 15.26 85 GLY A C 1
ATOM 660 O O . GLY A 1 85 ? 19.700 3.681 6.124 1.00 16.10 85 GLY A O 1
ATOM 661 N N . ILE A 1 86 ? 20.047 4.252 8.264 1.00 14.14 86 ILE A N 1
ATOM 662 C CA . ILE A 1 86 ? 19.712 5.633 7.982 1.00 15.42 86 ILE A CA 1
ATOM 663 C C . ILE A 1 86 ? 20.641 6.195 6.893 1.00 15.39 86 ILE A C 1
ATOM 664 O O . ILE A 1 86 ? 20.173 6.906 5.979 1.00 16.03 86 ILE A O 1
ATOM 669 N N . GLU A 1 87 ? 21.940 5.927 7.026 1.00 16.58 87 GLU A N 1
ATOM 670 C CA . GLU A 1 87 ? 22.899 6.509 6.083 1.00 20.46 87 GLU A CA 1
ATOM 671 C C . GLU A 1 87 ? 22.565 6.074 4.651 1.00 21.38 87 GLU A C 1
ATOM 672 O O . GLU A 1 87 ? 22.536 6.910 3.747 1.00 21.92 87 GLU A O 1
ATOM 678 N N . TRP A 1 88 ? 22.316 4.776 4.450 1.00 21.10 88 TRP A N 1
ATOM 679 C CA . TRP A 1 88 ? 21.960 4.265 3.121 1.00 21.88 88 TRP A CA 1
ATOM 680 C C . TRP A 1 88 ? 20.673 4.935 2.615 1.00 24.18 88 TRP A C 1
ATOM 681 O O . TRP A 1 88 ? 20.587 5.362 1.467 1.00 24.58 88 TRP A O 1
ATOM 692 N N . LEU A 1 89 ? 19.634 5.001 3.454 1.00 17.37 89 LEU A N 1
ATOM 693 C CA . LEU A 1 89 ? 18.396 5.616 3.020 1.00 18.44 89 LEU A CA 1
ATOM 694 C C . LEU A 1 89 ? 18.659 7.070 2.591 1.00 20.72 89 LEU A C 1
ATOM 695 O O . LEU A 1 89 ? 18.076 7.551 1.615 1.00 20.74 89 LEU A O 1
ATOM 700 N N . ASN A 1 90 ? 19.398 7.817 3.407 1.00 19.75 90 ASN A N 1
ATOM 701 C CA . ASN A 1 90 ? 19.739 9.199 3.091 1.00 20.28 90 ASN A CA 1
ATOM 702 C C . ASN A 1 90 ? 20.407 9.262 1.705 1.00 24.73 90 ASN A C 1
ATOM 703 O O . ASN A 1 90 ? 20.138 10.187 0.925 1.00 27.92 90 ASN A O 1
ATOM 708 N N . SER A 1 91 ? 21.266 8.275 1.422 1.00 22.59 91 SER A N 1
ATOM 709 C CA . SER A 1 91 ? 22.055 8.241 0.172 1.00 27.01 91 SER A CA 1
ATOM 710 C C . SER A 1 91 ? 21.135 8.053 -1.039 1.00 33.26 91 SER A C 1
ATOM 711 O O . SER A 1 91 ? 21.483 8.451 -2.148 1.00 30.74 91 SER A O 1
ATOM 714 N N . ARG A 1 92 ? 19.926 7.540 -0.806 1.00 27.46 92 ARG A N 1
ATOM 715 C CA . ARG A 1 92 ? 18.972 7.265 -1.871 1.00 25.95 92 ARG A CA 1
ATOM 716 C C . ARG A 1 92 ? 17.853 8.310 -1.871 1.00 24.57 92 ARG A C 1
ATOM 717 O O . ARG A 1 92 ? 16.794 8.056 -2.448 1.00 29.03 92 ARG A O 1
ATOM 725 N N . SER A 1 93 ? 18.007 9.368 -1.055 1.00 25.39 93 SER A N 1
ATOM 726 C CA . SER A 1 93 ? 17.014 10.456 -0.935 1.00 25.26 93 SER A CA 1
ATOM 727 C C . SER A 1 93 ? 15.663 9.940 -0.432 1.00 24.84 93 SER A C 1
ATOM 728 O O . SER A 1 93 ? 14.607 10.528 -0.716 1.00 27.29 93 SER A O 1
ATOM 731 N N . ILE A 1 94 ? 15.712 8.923 0.431 1.00 25.01 94 ILE A N 1
ATOM 732 C CA . ILE A 1 94 ? 14.540 8.468 1.158 1.00 22.86 94 ILE A CA 1
ATOM 733 C C . ILE A 1 94 ? 14.469 9.207 2.497 1.00 19.19 94 ILE A C 1
ATOM 734 O O . ILE A 1 94 ? 15.438 9.196 3.242 1.00 19.37 94 ILE A O 1
ATOM 739 N N . PRO A 1 95 ? 13.392 9.979 2.768 1.00 18.44 95 PRO A N 1
ATOM 740 C CA . PRO A 1 95 ? 13.239 10.720 4.025 1.00 16.52 95 PRO A CA 1
ATOM 741 C C . PRO A 1 95 ? 13.412 9.810 5.250 1.00 16.85 95 PRO A C 1
ATOM 742 O O . PRO A 1 95 ? 12.832 8.715 5.316 1.00 20.70 95 PRO A O 1
ATOM 746 N N . THR A 1 96 ? 14.269 10.244 6.171 1.00 15.27 96 THR A N 1
ATOM 747 C CA . THR A 1 96 ? 14.513 9.535 7.424 1.00 14.14 96 THR A CA 1
ATOM 748 C C . THR A 1 96 ? 14.073 10.441 8.564 1.00 15.08 96 THR A C 1
ATOM 749 O O . THR A 1 96 ? 14.266 11.649 8.510 1.00 15.14 96 THR A O 1
ATOM 753 N N . TYR A 1 97 ? 13.410 9.840 9.554 1.00 13.64 97 TYR A N 1
ATOM 754 C CA . TYR A 1 97 ? 12.833 10.573 10.670 1.00 13.10 97 TYR A CA 1
ATOM 755 C C . TYR A 1 97 ? 13.357 10.002 11.997 1.00 12.34 97 TYR A C 1
ATOM 756 O O . TYR A 1 97 ? 13.528 8.786 12.151 1.00 12.77 97 TYR A O 1
ATOM 765 N N . ALA A 1 98 ? 13.545 10.880 12.973 1.00 12.50 98 ALA A N 1
ATOM 766 C CA . ALA A 1 98 ? 13.815 10.502 14.348 1.00 12.93 98 ALA A CA 1
ATOM 767 C C . ALA A 1 98 ? 13.413 11.687 15.201 1.00 13.15 98 ALA A C 1
ATOM 768 O O . ALA A 1 98 ? 13.398 12.807 14.688 1.00 14.44 98 ALA A O 1
ATOM 770 N N . SER A 1 99 ? 13.168 11.458 16.484 1.00 11.14 99 SER A N 1
ATOM 771 C CA . SER A 1 99 ? 12.873 12.565 17.374 1.00 12.78 99 SER A CA 1
ATOM 772 C C . SER A 1 99 ? 14.113 13.464 17.484 1.00 14.34 99 SER A C 1
ATOM 773 O O . SER A 1 99 ? 15.242 12.995 17.266 1.00 13.20 99 SER A O 1
ATOM 776 N N . GLU A 1 100 ? 13.913 14.699 17.948 1.00 14.23 100 GLU A N 1
ATOM 777 C CA . GLU A 1 100 ? 15.064 15.575 18.207 1.00 15.42 100 GLU A CA 1
ATOM 778 C C . GLU A 1 100 ? 16.046 14.878 19.159 1.00 14.19 100 GLU A C 1
ATOM 779 O O . GLU A 1 100 ? 17.269 14.996 18.971 1.00 16.43 100 GLU A O 1
ATOM 785 N N . LEU A 1 101 ? 15.546 14.250 20.227 1.00 13.03 101 LEU A N 1
ATOM 786 C CA . LEU A 1 101 ? 16.404 13.661 21.221 1.00 12.58 101 LEU A CA 1
ATOM 787 C C . LEU A 1 101 ? 17.152 12.469 20.610 1.00 12.20 101 LEU A C 1
ATOM 788 O O . LEU A 1 101 ? 18.336 12.307 20.877 1.00 13.63 101 LEU A O 1
ATOM 793 N N . THR A 1 102 ? 16.488 11.643 19.791 1.00 11.50 102 THR A N 1
ATOM 794 C CA . THR A 1 102 ? 17.190 10.535 19.117 1.00 11.49 102 THR A CA 1
ATOM 795 C C . THR A 1 102 ? 18.334 11.108 18.260 1.00 12.56 102 THR A C 1
ATOM 796 O O . THR A 1 102 ? 19.420 10.549 18.253 1.00 12.47 102 THR A O 1
ATOM 800 N N . ASN A 1 103 ? 18.079 12.179 17.506 1.00 11.87 103 ASN A N 1
ATOM 801 C CA . ASN A 1 103 ? 19.105 12.762 16.625 1.00 12.83 103 ASN A CA 1
ATOM 802 C C . ASN A 1 103 ? 20.290 13.269 17.466 1.00 14.30 103 ASN A C 1
ATOM 803 O O . ASN A 1 103 ? 21.423 13.162 17.017 1.00 13.77 103 ASN A O 1
ATOM 808 N N . GLU A 1 104 ? 20.026 13.861 18.636 1.00 13.75 104 GLU A N 1
ATOM 809 C CA A GLU A 1 104 ? 21.084 14.319 19.536 0.50 12.63 104 GLU A CA 1
ATOM 810 C CA B GLU A 1 104 ? 21.089 14.307 19.539 0.50 12.30 104 GLU A CA 1
ATOM 811 C C . GLU A 1 104 ? 21.966 13.119 19.914 1.00 14.24 104 GLU A C 1
ATOM 812 O O . GLU A 1 104 ? 23.219 13.216 19.941 1.00 13.41 104 GLU A O 1
ATOM 823 N N . LEU A 1 105 ? 21.320 12.008 20.291 1.00 12.78 105 LEU A N 1
ATOM 824 C CA . LEU A 1 105 ? 22.080 10.883 20.791 1.00 12.69 105 LEU A CA 1
ATOM 825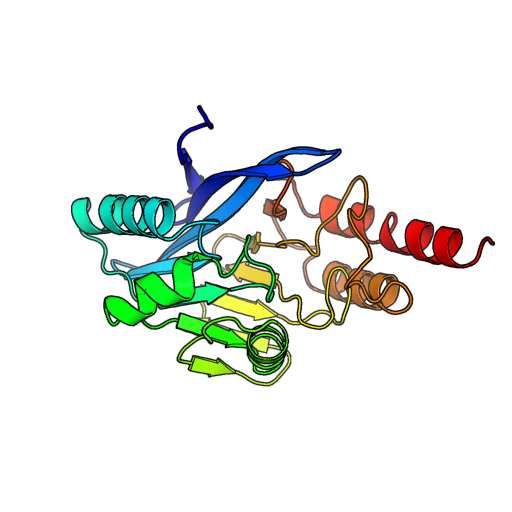 C C . LEU A 1 105 ? 22.802 10.155 19.638 1.00 12.45 105 LEU A C 1
ATOM 826 O O . LEU A 1 105 ? 23.890 9.590 19.845 1.00 13.04 105 LEU A O 1
ATOM 831 N N . LEU A 1 106 ? 22.246 10.184 18.413 1.00 11.97 106 LEU A N 1
ATOM 832 C CA . LEU A 1 106 ? 22.975 9.716 17.237 1.00 12.04 106 LEU A CA 1
ATOM 833 C C . LEU A 1 106 ? 24.257 10.534 17.093 1.00 14.53 106 LEU A C 1
ATOM 834 O O . LEU A 1 106 ? 25.326 9.987 16.888 1.00 13.51 106 LEU A O 1
ATOM 839 N N . LYS A 1 107 ? 24.125 11.853 17.175 1.00 13.75 107 LYS A N 1
ATOM 840 C CA . LYS A 1 107 ? 25.295 12.707 17.009 1.00 13.59 107 LYS A CA 1
ATOM 841 C C . LYS A 1 107 ? 26.332 12.373 18.085 1.00 15.82 107 LYS A C 1
ATOM 842 O O . LYS A 1 107 ? 27.532 12.312 17.777 1.00 16.51 107 LYS A O 1
ATOM 848 N N . LYS A 1 108 ? 25.902 12.286 19.340 1.00 14.41 108 LYS A N 1
ATOM 849 C CA . LYS A 1 108 ? 26.776 12.015 20.456 1.00 13.91 108 LYS A CA 1
ATOM 850 C C . LYS A 1 108 ? 27.504 10.686 20.249 1.00 17.92 108 LYS A C 1
ATOM 851 O O . LYS A 1 108 ? 28.643 10.550 20.662 1.00 20.22 108 LYS A O 1
ATOM 857 N N . ASP A 1 109 ? 26.835 9.729 19.589 1.00 17.20 109 ASP A N 1
ATOM 858 C CA . ASP A 1 109 ? 27.348 8.386 19.362 1.00 19.53 109 ASP A CA 1
ATOM 859 C C . ASP A 1 109 ? 28.253 8.329 18.125 1.00 20.64 109 ASP A C 1
ATOM 860 O O . ASP A 1 109 ? 28.696 7.226 17.766 1.00 24.94 109 ASP A O 1
ATOM 865 N N . GLY A 1 110 ? 28.397 9.445 17.389 1.00 17.79 110 GLY A N 1
ATOM 866 C CA . GLY A 1 110 ? 29.149 9.505 16.131 1.00 18.78 110 GLY A CA 1
ATOM 867 C C . GLY A 1 110 ? 28.469 8.798 14.964 1.00 23.17 110 GLY A C 1
ATOM 868 O O . GLY A 1 110 ? 29.138 8.307 14.062 1.00 22.30 110 GLY A O 1
ATOM 869 N N . LYS A 1 111 ? 27.130 8.862 14.906 1.00 17.81 111 LYS A N 1
ATOM 870 C CA . LYS A 1 111 ? 26.331 8.284 13.833 1.00 18.40 111 LYS A CA 1
ATOM 871 C C . LYS A 1 111 ? 25.719 9.370 12.941 1.00 18.91 111 LYS A C 1
ATOM 872 O O . LYS A 1 111 ? 25.558 10.511 13.344 1.00 19.52 111 LYS A O 1
ATOM 878 N N . VAL A 1 112 ? 25.381 8.963 11.711 1.00 20.13 112 VAL A N 1
ATOM 879 C CA . VAL A 1 112 ? 24.625 9.754 10.739 1.00 20.36 112 VAL A CA 1
ATOM 880 C C . VAL A 1 112 ? 23.221 9.999 11.305 1.00 18.44 112 VAL A C 1
ATOM 881 O O . VAL A 1 112 ? 22.627 9.065 11.843 1.00 19.09 112 VAL A O 1
ATOM 885 N N . GLN A 1 113 ? 22.757 11.250 11.223 1.00 16.10 113 GLN A N 1
ATOM 886 C CA . GLN A 1 113 ? 21.418 11.638 11.749 1.00 15.19 113 GLN A CA 1
ATOM 887 C C . GLN A 1 113 ? 20.330 11.412 10.691 1.00 12.50 113 GLN A C 1
ATOM 888 O O . GLN A 1 113 ? 20.553 11.465 9.489 1.00 14.06 113 GLN A O 1
ATOM 894 N N . ALA A 1 114 ? 19.092 11.281 11.179 1.00 13.34 114 ALA A N 1
ATOM 895 C CA . ALA A 1 114 ? 17.938 11.352 10.353 1.00 13.43 114 ALA A CA 1
ATOM 896 C C . ALA A 1 114 ? 17.855 12.752 9.756 1.00 14.17 114 ALA A C 1
ATOM 897 O O . ALA A 1 114 ? 18.206 13.734 10.406 1.00 14.91 114 ALA A O 1
ATOM 899 N N . THR A 1 115 ? 17.298 12.844 8.545 1.00 14.51 115 THR A N 1
ATOM 900 C CA . THR A 1 115 ? 17.244 14.121 7.859 1.00 16.92 115 THR A CA 1
ATOM 901 C C . THR A 1 115 ? 16.081 14.981 8.367 1.00 18.92 115 THR A C 1
ATOM 902 O O . THR A 1 115 ? 16.087 16.205 8.213 1.00 24.10 115 THR A O 1
ATOM 906 N N . ASN A 1 116 ? 15.128 14.352 9.060 1.00 15.29 116 ASN A N 1
ATOM 907 C CA . ASN A 1 116 ? 13.953 15.024 9.568 1.00 17.15 116 ASN A CA 1
ATOM 908 C C . ASN A 1 116 ? 13.774 14.685 11.041 1.00 17.32 116 ASN A C 1
AT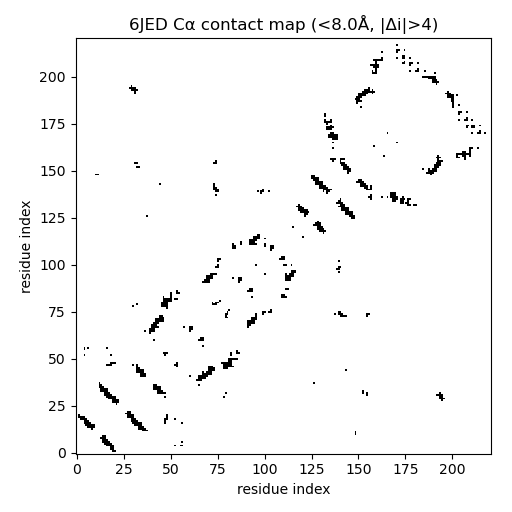OM 909 O O . ASN A 1 116 ? 13.914 13.500 11.413 1.00 16.84 116 ASN A O 1
ATOM 914 N N . SER A 1 117 ? 13.417 15.690 11.842 1.00 18.10 117 SER A N 1
ATOM 915 C CA . SER A 1 117 ? 13.207 15.483 13.267 1.00 16.64 117 SER A CA 1
ATOM 916 C C . SER A 1 117 ? 11.906 16.135 13.736 1.00 19.85 117 SER A C 1
ATOM 917 O O . SER A 1 117 ? 11.255 16.899 13.011 1.00 25.60 117 SER A O 1
ATOM 920 N N . PHE A 1 118 ? 11.433 15.629 14.864 1.00 17.92 118 PHE A N 1
ATOM 921 C CA . PHE A 1 118 ? 10.216 16.099 15.477 1.00 18.50 118 PHE A CA 1
ATOM 922 C C . PHE A 1 118 ? 10.396 16.217 16.993 1.00 20.03 118 PHE A C 1
ATOM 923 O O . PHE A 1 118 ? 11.230 15.541 17.615 1.00 17.81 118 PHE A O 1
ATOM 931 N N . SER A 1 119 ? 9.734 17.241 17.543 1.00 23.65 119 SER A N 1
ATOM 932 C CA . SER A 1 119 ? 9.692 17.508 18.965 1.00 27.08 119 SER A CA 1
ATOM 933 C C . SER A 1 119 ? 8.341 17.066 19.536 1.00 25.88 119 SER A C 1
ATOM 934 O O . SER A 1 119 ? 7.395 16.812 18.809 1.00 23.10 119 SER A O 1
ATOM 937 N N . GLY A 1 120 ? 8.277 17.031 20.862 1.00 30.71 120 GLY A N 1
ATOM 938 C CA . GLY A 1 120 ? 7.031 16.786 21.554 1.00 30.06 120 GLY A CA 1
ATOM 939 C C . GLY A 1 120 ? 6.776 15.306 21.730 1.00 28.61 120 GLY A C 1
ATOM 940 O O . GLY A 1 120 ? 7.504 14.459 21.208 1.00 34.82 120 GLY A O 1
ATOM 941 N N . VAL A 1 121 ? 5.665 15.017 22.391 1.00 18.41 121 VAL A N 1
ATOM 942 C CA . VAL A 1 121 ? 5.355 13.755 22.960 1.00 15.96 121 VAL A CA 1
ATOM 943 C C . VAL A 1 121 ? 4.567 12.883 21.972 1.00 19.62 121 VAL A C 1
ATOM 944 O O . VAL A 1 121 ? 4.763 11.659 21.927 1.00 18.89 121 VAL A O 1
ATOM 948 N N . ASN A 1 122 ? 3.652 13.498 21.214 1.00 21.60 122 ASN A N 1
ATOM 949 C CA . ASN A 1 122 ? 2.846 12.824 20.174 1.00 21.55 122 ASN A CA 1
ATOM 950 C C . ASN A 1 122 ? 3.228 13.457 18.830 1.00 23.28 122 ASN A C 1
ATOM 951 O O . ASN A 1 122 ? 3.294 14.684 18.707 1.00 24.17 122 ASN A O 1
ATOM 956 N N . TYR A 1 123 ? 3.485 12.626 17.824 1.00 17.99 123 TYR A N 1
ATOM 957 C CA . TYR A 1 123 ? 3.779 13.103 16.492 1.00 16.57 123 TYR A CA 1
ATOM 958 C C . TYR A 1 123 ? 3.113 12.187 15.464 1.00 17.14 123 TYR A C 1
ATOM 959 O O . TYR A 1 123 ? 3.273 10.980 15.492 1.00 16.44 123 TYR A O 1
ATOM 968 N N . TRP A 1 124 ? 2.372 12.767 14.514 1.00 15.53 124 TRP A N 1
ATOM 969 C CA . TRP A 1 124 ? 1.846 12.013 13.408 1.00 16.77 124 TRP A CA 1
ATOM 970 C C . TRP A 1 124 ? 2.889 11.978 12.289 1.00 18.53 124 TRP A C 1
ATOM 971 O O . TRP A 1 124 ? 3.103 12.983 11.596 1.00 21.93 124 TRP A O 1
ATOM 982 N N . LEU A 1 125 ? 3.438 10.798 12.027 1.00 15.61 125 LEU A N 1
ATOM 983 C CA . LEU A 1 125 ? 4.223 10.594 10.821 1.00 15.18 125 LEU A CA 1
ATOM 984 C C . LEU A 1 125 ? 3.297 10.602 9.600 1.00 18.03 125 LEU A C 1
ATOM 985 O O . LEU A 1 125 ? 3.594 11.215 8.582 1.00 18.51 125 LEU A O 1
ATOM 990 N N . VAL A 1 126 ? 2.159 9.924 9.737 1.00 14.54 126 VAL A N 1
ATOM 991 C CA . VAL A 1 126 ? 1.083 9.929 8.752 1.00 16.15 126 VAL A CA 1
ATOM 992 C C . VAL A 1 126 ? -0.227 10.098 9.519 1.00 16.02 126 VAL A C 1
ATOM 993 O O . VAL A 1 126 ? -0.609 9.222 10.311 1.00 15.28 126 VAL A O 1
ATOM 997 N N . LYS A 1 127 ? -0.918 11.214 9.249 1.00 19.18 127 LYS A N 1
ATOM 998 C CA . LYS A 1 127 ? -2.120 11.549 9.990 1.00 20.37 127 LYS A CA 1
ATOM 999 C C . LYS A 1 127 ? -3.102 10.372 9.878 1.00 16.79 127 LYS A C 1
ATOM 1000 O O . LYS A 1 127 ? -3.369 9.846 8.766 1.00 17.39 127 LYS A O 1
ATOM 1006 N N . ASN A 1 128 ? -3.586 9.930 11.037 1.00 17.91 128 ASN A N 1
ATOM 1007 C CA . ASN A 1 128 ? -4.627 8.906 11.207 1.00 16.78 128 ASN A CA 1
ATOM 1008 C C . ASN A 1 128 ? -4.091 7.491 10.958 1.00 18.72 128 ASN A C 1
ATOM 1009 O O . ASN A 1 128 ? -4.858 6.530 11.043 1.00 20.09 128 ASN A O 1
ATOM 1014 N N . LYS A 1 129 ? -2.782 7.352 10.673 1.00 14.53 129 LYS A N 1
ATOM 1015 C CA . LYS A 1 129 ? -2.256 6.058 10.245 1.00 15.63 129 LYS A CA 1
ATOM 1016 C C . LYS A 1 129 ? -1.037 5.632 11.071 1.00 14.14 129 LYS A C 1
ATOM 1017 O O . LYS A 1 129 ? -0.963 4.491 11.400 1.00 14.59 129 LYS A O 1
ATOM 1023 N N . ILE A 1 130 ? -0.063 6.532 11.279 1.00 14.27 130 ILE A N 1
ATOM 1024 C CA . ILE A 1 130 ? 1.176 6.153 11.979 1.00 12.62 130 ILE A CA 1
ATOM 1025 C C . ILE A 1 130 ? 1.509 7.263 12.972 1.00 11.86 130 ILE A C 1
ATOM 1026 O O . ILE A 1 130 ? 1.814 8.393 12.571 1.00 13.85 130 ILE A O 1
ATOM 1031 N N . GLU A 1 131 ? 1.395 6.938 14.258 1.00 12.63 131 GLU A N 1
ATOM 1032 C CA . GLU A 1 131 ? 1.594 7.877 15.322 1.00 11.92 131 GLU A CA 1
ATOM 1033 C C . GLU A 1 131 ? 2.844 7.475 16.115 1.00 13.26 131 GLU A C 1
ATOM 1034 O O . GLU A 1 131 ? 3.101 6.276 16.313 1.00 14.36 131 GLU A O 1
ATOM 1040 N N . VAL A 1 132 ? 3.655 8.473 16.481 1.00 13.17 132 VAL A N 1
ATOM 1041 C CA . VAL A 1 132 ? 4.819 8.250 17.323 1.00 13.35 132 VAL A CA 1
ATOM 1042 C C . VAL A 1 132 ? 4.494 8.824 18.698 1.00 14.23 132 VAL A C 1
ATOM 1043 O O . VAL A 1 132 ? 4.020 9.947 18.817 1.00 16.28 132 VAL A O 1
ATOM 1047 N N . PHE A 1 133 ? 4.825 8.078 19.743 1.00 11.64 133 PHE A N 1
ATOM 1048 C CA . PHE A 1 133 ? 4.567 8.452 21.124 1.00 12.92 133 PHE A CA 1
ATOM 1049 C C . PHE A 1 133 ? 5.845 8.257 21.947 1.00 13.01 133 PHE A C 1
ATOM 1050 O O . PHE A 1 133 ? 6.473 7.188 21.935 1.00 11.89 133 PHE A O 1
ATOM 1058 N N . TYR A 1 134 ? 6.180 9.277 22.727 1.00 13.43 134 TYR A N 1
ATOM 1059 C CA . TYR A 1 134 ? 7.290 9.217 23.688 1.00 12.11 134 TYR A CA 1
ATOM 1060 C C . TYR A 1 134 ? 6.753 8.949 25.090 1.00 13.46 134 TYR A C 1
ATOM 1061 O O . TYR A 1 134 ? 6.146 9.851 25.694 1.00 14.54 134 TYR A O 1
ATOM 1070 N N . PRO A 1 135 ? 6.991 7.758 25.692 1.00 11.94 135 PRO A N 1
ATOM 1071 C CA . PRO A 1 135 ? 6.435 7.449 27.005 1.00 13.94 135 PRO A CA 1
ATOM 1072 C C . PRO A 1 135 ? 7.262 7.993 28.173 1.00 13.53 135 PRO A C 1
ATOM 1073 O O . PRO A 1 135 ? 6.872 7.853 29.344 1.00 15.49 135 PRO A O 1
ATOM 1077 N N . GLY A 1 136 ? 8.463 8.476 27.861 1.00 13.51 136 GLY A N 1
ATOM 1078 C CA . GLY A 1 136 ? 9.473 8.784 28.848 1.00 14.04 136 GLY A CA 1
ATOM 1079 C C . GLY A 1 136 ? 10.668 7.851 28.723 1.00 13.49 136 GLY A C 1
ATOM 1080 O O . GLY A 1 136 ? 10.639 6.863 27.985 1.00 12.53 136 GLY A O 1
ATOM 1081 N N . PRO A 1 137 ? 11.784 8.189 29.401 1.00 12.42 137 PRO A N 1
ATOM 1082 C CA . PRO A 1 137 ? 12.995 7.386 29.317 1.00 12.21 137 PRO A CA 1
ATOM 1083 C C . PRO A 1 137 ? 12.741 5.946 29.787 1.00 12.92 137 PRO A C 1
ATOM 1084 O O . PRO A 1 137 ? 11.965 5.692 30.733 1.00 12.68 137 PRO A O 1
ATOM 1088 N N . GLY A 1 138 ? 13.507 5.020 29.207 1.00 12.55 138 GLY A N 1
ATOM 1089 C CA . GLY A 1 138 ? 13.480 3.654 29.671 1.00 12.72 138 GLY A CA 1
ATOM 1090 C C . GLY A 1 138 ? 14.729 2.926 29.247 1.00 10.83 138 GLY A C 1
ATOM 1091 O O . GLY A 1 138 ? 15.782 3.139 29.825 1.00 12.27 138 GLY A O 1
ATOM 1092 N N . HIS A 1 139 ? 14.601 2.080 28.218 1.00 11.56 139 HIS A N 1
ATOM 1093 C CA . HIS A 1 139 ? 15.730 1.361 27.598 1.00 11.70 139 HIS A CA 1
ATOM 1094 C C . HIS A 1 139 ? 16.829 2.356 27.212 1.00 12.24 139 HIS A C 1
ATOM 1095 O O . HIS A 1 139 ? 18.030 2.102 27.389 1.00 13.22 139 HIS A O 1
ATOM 1102 N N . THR A 1 140 ? 16.390 3.484 26.652 1.00 11.53 140 THR A N 1
ATOM 1103 C CA . THR A 1 140 ? 17.254 4.617 26.390 1.00 12.01 140 THR A CA 1
ATOM 1104 C C . THR A 1 140 ? 16.502 5.890 26.739 1.00 11.69 140 THR A C 1
ATOM 1105 O O . THR A 1 140 ? 15.285 5.895 26.900 1.00 11.93 140 THR A O 1
ATOM 1109 N N . PRO A 1 141 ? 17.171 7.059 26.770 1.00 11.44 141 PRO A N 1
ATOM 1110 C CA . PRO A 1 141 ? 16.473 8.286 27.119 1.00 11.86 141 PRO A CA 1
ATOM 1111 C C . PRO A 1 141 ? 15.439 8.736 26.082 1.00 12.46 141 PRO A C 1
ATOM 1112 O O . PRO A 1 141 ? 14.451 9.407 26.418 1.00 13.52 141 PRO A O 1
ATOM 1116 N N . ASP A 1 142 ? 15.652 8.313 24.837 1.00 11.19 142 ASP A N 1
ATOM 1117 C CA . ASP A 1 142 ? 14.947 8.807 23.663 1.00 11.65 142 ASP A CA 1
ATOM 1118 C C . ASP A 1 142 ? 13.868 7.838 23.156 1.00 11.21 142 ASP A C 1
ATOM 1119 O O . ASP A 1 142 ? 13.212 8.142 22.182 1.00 10.98 142 ASP A O 1
ATOM 1124 N N . ASN A 1 143 ? 13.745 6.641 23.744 1.00 9.87 143 ASN A N 1
ATOM 1125 C CA . ASN A 1 143 ? 12.919 5.591 23.135 1.00 10.21 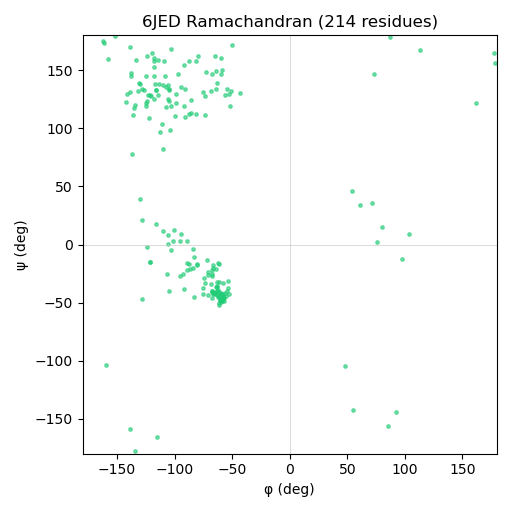143 ASN A CA 1
ATOM 1126 C C . ASN A 1 143 ? 11.501 6.116 22.880 1.00 10.88 143 ASN A C 1
ATOM 1127 O O . ASN A 1 143 ? 10.878 6.671 23.748 1.00 11.56 143 ASN A O 1
ATOM 1132 N N . VAL A 1 144 ? 11.000 5.835 21.673 1.00 10.45 144 VAL A N 1
ATOM 1133 C CA . VAL A 1 144 ? 9.608 6.098 21.334 1.00 10.23 144 VAL A CA 1
ATOM 1134 C C . VAL A 1 144 ? 8.963 4.793 20.857 1.00 11.83 144 VAL A C 1
ATOM 1135 O O . VAL A 1 144 ? 9.631 3.830 20.446 1.00 12.26 144 VAL A O 1
ATOM 1139 N N . VAL A 1 145 ? 7.621 4.793 20.875 1.00 11.32 145 VAL A N 1
ATOM 1140 C CA . VAL A 1 145 ? 6.801 3.699 20.335 1.00 11.49 145 VAL A CA 1
ATOM 1141 C C . VAL A 1 145 ? 6.017 4.215 19.123 1.00 10.22 145 VAL A C 1
ATOM 1142 O O . VAL A 1 145 ? 5.897 5.418 18.913 1.00 12.72 145 VAL A O 1
ATOM 1146 N N . VAL A 1 146 ? 5.585 3.297 18.263 1.00 11.16 146 VAL A N 1
ATOM 1147 C CA . VAL A 1 146 ? 4.832 3.674 17.080 1.00 11.39 146 VAL A CA 1
ATOM 1148 C C . VAL A 1 146 ? 3.488 2.934 17.106 1.00 11.00 146 VAL A C 1
ATOM 1149 O O . VAL A 1 146 ? 3.441 1.720 17.229 1.00 13.47 146 VAL A O 1
ATOM 1153 N N . TRP A 1 147 ? 2.410 3.698 16.942 1.00 14.18 147 TRP A N 1
ATOM 1154 C CA . TRP A 1 147 ? 1.060 3.222 17.071 1.00 14.33 147 TRP A CA 1
ATOM 1155 C C . TRP A 1 147 ? 0.356 3.345 15.715 1.00 11.81 147 TRP A C 1
ATOM 1156 O O . TRP A 1 147 ? 0.463 4.368 15.044 1.00 13.57 147 TRP A O 1
ATOM 1167 N N . LEU A 1 148 ? -0.321 2.261 15.330 1.00 14.31 148 LEU A N 1
ATOM 1168 C CA . LEU A 1 148 ? -1.091 2.177 14.098 1.00 13.63 148 LEU A CA 1
ATOM 1169 C C . LEU A 1 148 ? -2.568 2.069 14.480 1.00 16.50 148 LEU A C 1
ATOM 1170 O O . LEU A 1 148 ? -3.012 0.983 14.837 1.00 16.46 148 LEU A O 1
ATOM 1175 N N . PRO A 1 149 ? -3.305 3.201 14.485 1.00 16.75 149 PRO A N 1
ATOM 1176 C CA . PRO A 1 149 ? -4.643 3.236 15.077 1.00 18.15 149 PRO A CA 1
ATOM 1177 C C . PRO A 1 149 ? -5.648 2.313 14.370 1.00 22.71 149 PRO A C 1
ATOM 1178 O O . PRO A 1 149 ? -6.527 1.735 15.046 1.00 24.60 149 PRO A O 1
ATOM 1182 N N . GLU A 1 150 ? -5.491 2.124 13.056 1.00 22.60 150 GLU A N 1
ATOM 1183 C CA . GLU A 1 150 ? -6.481 1.351 12.279 1.00 27.71 150 GLU A CA 1
ATOM 1184 C C . GLU A 1 150 ? -6.465 -0.116 12.723 1.00 27.79 150 GLU A C 1
ATOM 1185 O O . GLU A 1 150 ? -7.512 -0.770 12.811 1.00 27.19 150 GLU A O 1
ATOM 1191 N N . ARG A 1 151 ? -5.270 -0.673 12.954 1.00 22.67 151 ARG A N 1
ATOM 1192 C CA . ARG A 1 151 ? -5.147 -2.095 13.226 1.00 24.00 151 ARG A CA 1
ATOM 1193 C C . ARG A 1 151 ? -4.852 -2.355 14.711 1.00 20.68 151 ARG A C 1
ATOM 1194 O O . ARG A 1 151 ? -4.820 -3.490 15.125 1.00 20.54 151 ARG A O 1
ATOM 1202 N N . LYS A 1 152 ? -4.756 -1.287 15.504 1.00 17.07 152 LYS A N 1
ATOM 1203 C CA . LYS A 1 152 ? -4.439 -1.349 16.929 1.00 21.34 152 LYS A CA 1
ATOM 1204 C C . LYS A 1 152 ? -3.138 -2.117 17.167 1.00 18.61 152 LYS A C 1
ATOM 1205 O O . LYS A 1 152 ? -3.055 -3.023 17.991 1.00 16.67 152 LYS A O 1
ATOM 1211 N N . ILE A 1 153 ? -2.121 -1.789 16.366 1.00 17.50 153 ILE A N 1
ATOM 1212 C CA . ILE A 1 153 ? -0.812 -2.377 16.487 1.00 16.68 153 ILE A CA 1
ATOM 1213 C C . ILE A 1 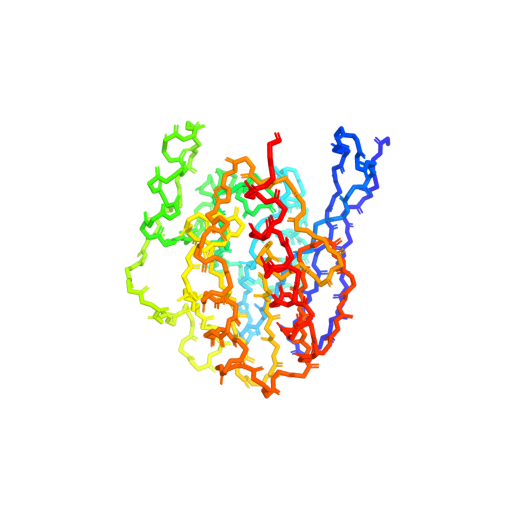153 ? 0.161 -1.366 17.104 1.00 13.81 153 ILE A C 1
ATOM 1214 O O . ILE A 1 153 ? 0.269 -0.238 16.630 1.00 14.44 153 ILE A O 1
ATOM 1219 N N . LEU A 1 154 ? 0.806 -1.791 18.197 1.00 14.80 154 LEU A N 1
ATOM 1220 C CA . LEU A 1 154 ? 1.864 -0.981 18.854 1.00 13.93 154 LEU A CA 1
ATOM 1221 C C . LEU A 1 154 ? 3.208 -1.636 18.564 1.00 15.15 154 LEU A C 1
ATOM 1222 O O . LEU A 1 154 ? 3.476 -2.767 18.992 1.00 14.61 154 LEU A O 1
ATOM 1227 N N . PHE A 1 155 ? 4.080 -0.897 17.871 1.00 12.86 155 PHE A N 1
ATOM 1228 C CA . PHE A 1 155 ? 5.472 -1.266 17.801 1.00 12.03 155 PHE A CA 1
ATOM 1229 C C . PHE A 1 155 ? 6.176 -0.677 19.020 1.00 13.30 155 PHE A C 1
ATOM 1230 O O . PHE A 1 155 ? 6.251 0.537 19.177 1.00 12.57 155 PHE A O 1
ATOM 1238 N N . GLY A 1 156 ? 6.641 -1.546 19.908 1.00 13.09 156 GLY A N 1
ATOM 1239 C CA . GLY A 1 156 ? 7.224 -1.117 21.182 1.00 13.76 156 GLY A CA 1
ATOM 1240 C C . GLY A 1 156 ? 8.716 -0.852 21.123 1.00 13.11 156 GLY A C 1
ATOM 1241 O O . GLY A 1 156 ? 9.295 -0.251 22.049 1.00 13.47 156 GLY A O 1
ATOM 1242 N N . GLY A 1 157 ? 9.376 -1.330 20.068 1.00 14.06 157 GLY A N 1
ATOM 1243 C CA . GLY A 1 157 ? 10.827 -1.207 19.976 1.00 16.09 157 GLY A CA 1
ATOM 1244 C C . GLY A 1 157 ? 11.511 -1.804 21.184 1.00 14.27 157 GLY A C 1
ATOM 1245 O O . GLY A 1 157 ? 11.031 -2.795 21.775 1.00 13.59 157 GLY A O 1
ATOM 1246 N N . CYS A 1 158 ? 12.593 -1.160 21.633 1.00 13.29 158 CYS A N 1
ATOM 1247 C CA . CYS A 1 158 ? 13.355 -1.812 22.664 1.00 15.44 158 CYS A CA 1
ATOM 1248 C C . CYS A 1 158 ? 12.936 -1.353 24.053 1.00 12.89 158 CYS A C 1
ATOM 1249 O O . CYS A 1 158 ? 13.477 -1.827 25.028 1.00 12.80 158 CYS A O 1
ATOM 1252 N N . PHE A 1 159 ? 11.839 -0.594 24.138 1.00 11.69 159 PHE A N 1
ATOM 1253 C CA . PHE A 1 159 ? 11.211 -0.281 25.417 1.00 11.60 159 PHE A CA 1
ATOM 1254 C C . PHE A 1 159 ? 10.428 -1.481 25.966 1.00 12.53 159 PHE A C 1
ATOM 1255 O O . PHE A 1 159 ? 10.291 -1.638 27.172 1.00 12.09 159 PHE A O 1
ATOM 1263 N N . ILE A 1 160 ? 9.781 -2.228 25.071 1.00 13.08 160 ILE A N 1
ATOM 1264 C CA . ILE A 1 160 ? 8.955 -3.348 25.495 1.00 13.90 160 ILE A CA 1
ATOM 1265 C C . ILE A 1 160 ? 9.870 -4.553 25.740 1.00 15.60 160 ILE A C 1
ATOM 1266 O O . ILE A 1 160 ? 10.496 -5.124 24.806 1.00 15.00 160 ILE A O 1
ATOM 1271 N N . LYS A 1 161 ? 9.955 -4.913 27.022 1.00 14.91 161 LYS A N 1
ATOM 1272 C CA . LYS A 1 161 ? 10.869 -5.899 27.542 1.00 13.58 161 LYS A CA 1
ATOM 1273 C C . LYS A 1 161 ? 10.132 -6.780 28.541 1.00 15.08 161 LYS A C 1
ATOM 1274 O O . LYS A 1 161 ? 10.253 -6.590 29.741 1.00 14.84 161 LYS A O 1
ATOM 1280 N N . PRO A 1 162 ? 9.318 -7.741 28.066 1.00 14.52 162 PRO A N 1
ATOM 1281 C CA . PRO A 1 162 ? 8.405 -8.445 28.955 1.00 17.05 162 PRO A CA 1
ATOM 1282 C C . PRO A 1 162 ? 9.094 -9.408 29.926 1.00 17.90 162 PRO A C 1
ATOM 1283 O O . PRO A 1 162 ? 8.496 -9.714 30.963 1.00 18.72 162 PRO A O 1
ATOM 1287 N N . TYR A 1 163 ? 10.294 -9.888 29.594 1.00 17.47 163 TYR A N 1
ATOM 1288 C CA . TYR A 1 163 ? 10.925 -10.991 30.339 1.00 18.78 163 TYR A CA 1
ATOM 1289 C C . TYR A 1 163 ? 12.285 -10.612 30.931 1.00 18.77 163 TYR A C 1
ATOM 1290 O O . TYR A 1 163 ? 12.843 -11.318 31.758 1.00 18.61 163 TYR A O 1
ATOM 1299 N N . GLY A 1 164 ? 12.851 -9.502 30.470 1.00 18.12 164 GLY A N 1
ATOM 1300 C CA . GLY A 1 164 ? 14.062 -8.967 31.003 1.00 17.51 164 GLY A CA 1
ATOM 1301 C C . GLY A 1 164 ? 14.452 -7.725 30.224 1.00 18.19 164 GLY A C 1
ATOM 1302 O O . GLY A 1 164 ? 14.145 -7.625 29.041 1.00 20.41 164 GLY A O 1
ATOM 1303 N N . LEU A 1 165 ? 15.233 -6.850 30.855 1.00 17.49 165 LEU A N 1
ATOM 1304 C CA . LEU A 1 165 ? 15.384 -5.501 30.337 1.00 16.13 165 LEU A CA 1
ATOM 1305 C C . LEU A 1 165 ? 16.498 -5.397 29.295 1.00 18.88 165 LEU A C 1
ATOM 1306 O O . LEU A 1 165 ? 16.549 -4.414 28.564 1.00 18.55 165 LEU A O 1
ATOM 1311 N N . GLY A 1 166 ? 17.431 -6.350 29.298 1.00 21.15 166 GLY A N 1
ATOM 1312 C CA . GLY A 1 166 ? 18.611 -6.243 28.423 1.00 23.36 166 GLY A CA 1
ATOM 1313 C C . GLY A 1 166 ? 19.706 -5.421 29.075 1.00 24.49 166 GLY A C 1
ATOM 1314 O O . GLY A 1 166 ? 19.678 -5.186 30.269 1.00 27.72 166 GLY A O 1
ATOM 1315 N N . ASN A 1 167 ? 20.592 -4.845 28.252 1.00 31.98 167 ASN A N 1
ATOM 1316 C CA . ASN A 1 167 ? 21.700 -4.029 28.746 1.00 32.16 167 ASN A CA 1
ATOM 1317 C C . ASN A 1 167 ? 21.170 -2.655 29.186 1.00 24.66 167 ASN A C 1
ATOM 1318 O O . ASN A 1 167 ? 20.448 -1.988 28.412 1.00 26.25 167 ASN A O 1
ATOM 1323 N N . LEU A 1 168 ? 21.559 -2.233 30.398 1.00 28.02 168 LEU A N 1
ATOM 1324 C CA . LEU A 1 168 ? 21.069 -1.023 31.060 1.00 27.14 168 LEU A CA 1
ATOM 1325 C C . LEU A 1 168 ? 22.096 0.108 30.913 1.00 20.12 168 LEU A C 1
ATOM 1326 O O . LEU A 1 168 ? 21.977 1.176 31.534 1.00 23.50 168 LEU A O 1
ATOM 1331 N N . GLY A 1 169 ? 23.068 -0.128 30.022 1.00 29.16 169 GLY A N 1
ATOM 1332 C CA . GLY A 1 169 ? 24.169 0.785 29.804 1.00 29.83 169 GLY A CA 1
ATOM 1333 C C . GLY A 1 169 ? 23.691 2.178 29.438 1.00 27.22 169 GLY A C 1
ATOM 1334 O O . GLY A 1 169 ? 24.141 3.185 30.003 1.00 28.73 169 GLY A O 1
ATOM 1335 N N . ASP A 1 170 ? 22.664 2.242 28.587 1.00 19.93 170 ASP A N 1
ATOM 1336 C CA . ASP A 1 170 ? 22.118 3.531 28.196 1.00 18.31 170 ASP A CA 1
ATOM 1337 C C . ASP A 1 170 ? 20.721 3.764 28.785 1.00 16.53 170 ASP A C 1
ATOM 1338 O O . ASP A 1 170 ? 20.102 4.819 28.488 1.00 17.47 170 ASP A O 1
ATOM 1343 N N . ALA A 1 171 ? 20.303 2.909 29.728 1.00 14.72 171 ALA A N 1
ATOM 1344 C CA . ALA A 1 171 ? 18.961 2.979 30.261 1.00 14.75 171 ALA A CA 1
ATOM 1345 C C . ALA A 1 171 ? 18.859 4.056 31.337 1.00 16.12 171 ALA A C 1
ATOM 1346 O O . ALA A 1 171 ? 19.857 4.460 31.943 1.00 19.58 171 ALA A O 1
ATOM 1348 N N . ASN A 1 172 ? 17.623 4.504 31.555 1.00 13.26 172 ASN A N 1
ATOM 1349 C CA . ASN A 1 172 ? 17.235 5.313 32.705 1.00 13.81 172 ASN A CA 1
ATOM 1350 C C . ASN A 1 172 ? 16.345 4.463 33.605 1.00 15.54 172 ASN A C 1
ATOM 1351 O O . ASN A 1 172 ? 15.121 4.487 33.484 1.00 15.04 172 ASN A O 1
ATOM 1356 N N . ILE A 1 173 ? 16.976 3.626 34.437 1.00 15.62 173 ILE A N 1
ATOM 1357 C CA . ILE A 1 173 ? 16.246 2.647 35.213 1.00 16.25 173 ILE A CA 1
ATOM 1358 C C . ILE A 1 173 ? 15.369 3.334 36.269 1.00 15.67 173 ILE A C 1
ATOM 1359 O O . ILE A 1 173 ? 14.311 2.823 36.618 1.00 16.22 173 ILE A O 1
ATOM 1364 N N . GLU A 1 174 ? 15.760 4.533 36.723 1.00 16.48 174 GLU A N 1
ATOM 1365 C CA . GLU A 1 174 ? 14.961 5.223 37.723 1.00 16.65 174 GLU A CA 1
ATOM 1366 C C . GLU A 1 174 ? 13.624 5.672 37.121 1.00 15.80 174 GLU A C 1
ATOM 1367 O O . GLU A 1 174 ? 12.628 5.713 37.832 1.00 17.35 174 GLU A O 1
ATOM 1373 N N . ALA A 1 175 ? 13.611 6.039 35.824 1.00 14.26 175 ALA A N 1
ATOM 1374 C CA . ALA A 1 175 ? 12.434 6.549 35.141 1.00 15.35 175 ALA A CA 1
ATOM 1375 C C . ALA A 1 175 ? 11.571 5.455 34.494 1.00 12.32 175 ALA A C 1
ATOM 1376 O O . ALA A 1 175 ? 10.408 5.672 34.221 1.00 13.91 175 ALA A O 1
ATOM 1378 N N . TRP A 1 176 ? 12.170 4.288 34.226 1.00 12.69 176 TRP A N 1
ATOM 1379 C CA . TRP A 1 176 ? 11.531 3.310 33.348 1.00 12.36 176 TRP A CA 1
ATOM 1380 C C . TRP A 1 176 ? 10.195 2.874 33.956 1.00 13.22 176 TRP A C 1
ATOM 1381 O O . TRP A 1 176 ? 9.208 2.762 33.238 1.00 14.10 176 TRP A O 1
ATOM 1392 N N . PRO A 1 177 ? 10.044 2.637 35.284 1.00 12.83 177 PRO A N 1
ATOM 1393 C CA . PRO A 1 177 ? 8.729 2.246 35.773 1.00 14.78 177 PRO A CA 1
ATOM 1394 C C . PRO A 1 177 ? 7.664 3.305 35.486 1.00 14.01 177 PRO A C 1
ATOM 1395 O O . PRO A 1 177 ? 6.575 2.969 35.096 1.00 15.29 177 PRO A O 1
ATOM 1399 N N . LYS A 1 178 ? 7.978 4.578 35.740 1.00 15.96 178 LYS A N 1
ATOM 1400 C CA . LYS A 1 178 ? 7.032 5.668 35.472 1.00 15.63 178 LYS A CA 1
ATOM 1401 C C . LYS A 1 178 ? 6.661 5.705 33.985 1.00 13.76 178 LYS A C 1
ATOM 1402 O O . LYS A 1 178 ? 5.502 5.809 33.632 1.00 15.48 178 LYS A O 1
ATOM 1408 N N . SER A 1 179 ? 7.655 5.522 33.110 1.00 13.05 179 SER A N 1
ATOM 1409 C CA . SER A 1 179 ? 7.401 5.529 31.668 1.00 13.12 179 SER A CA 1
ATOM 1410 C C . SER A 1 179 ? 6.487 4.365 31.255 1.00 13.50 179 SER A C 1
ATOM 1411 O O . SER A 1 179 ? 5.625 4.502 30.391 1.00 14.65 179 SER A O 1
ATOM 1414 N N . ALA A 1 180 ? 6.737 3.196 31.850 1.00 13.43 180 ALA A N 1
ATOM 1415 C CA . ALA A 1 180 ? 6.008 1.979 31.529 1.00 13.21 180 ALA A CA 1
ATOM 1416 C C . ALA A 1 180 ? 4.545 2.090 31.990 1.00 14.71 180 ALA A C 1
ATOM 1417 O O . ALA A 1 180 ? 3.650 1.592 31.323 1.00 15.54 180 ALA A O 1
ATOM 1419 N N . LYS A 1 181 ? 4.345 2.687 33.165 1.00 16.74 181 LYS A N 1
ATOM 1420 C CA . LYS A 1 181 ? 3.008 2.921 33.669 1.00 18.75 181 LYS A CA 1
ATOM 1421 C C . LYS A 1 181 ? 2.233 3.815 32.690 1.00 17.54 181 LYS A C 1
ATOM 1422 O O . LYS A 1 181 ? 1.035 3.583 32.421 1.00 19.30 181 LYS A O 1
ATOM 1428 N N . LEU A 1 182 ? 2.883 4.880 32.203 1.00 16.92 182 LEU A N 1
ATOM 1429 C CA . LEU A 1 182 ? 2.260 5.796 31.245 1.00 16.59 182 LEU A CA 1
ATOM 1430 C C . LEU A 1 182 ? 1.895 5.035 29.975 1.00 17.00 182 LEU A C 1
ATOM 1431 O O . LEU A 1 182 ? 0.784 5.137 29.485 1.00 18.81 182 LEU A O 1
ATOM 1436 N N . LEU A 1 183 ? 2.858 4.287 29.419 1.00 16.50 183 LEU A N 1
ATOM 1437 C CA . LEU A 1 183 ? 2.580 3.561 28.188 1.00 15.26 183 LEU A CA 1
ATOM 1438 C C . LEU A 1 183 ? 1.417 2.580 28.399 1.00 19.52 183 LEU A C 1
ATOM 1439 O O . LEU A 1 183 ? 0.558 2.463 27.532 1.00 18.47 183 LEU A O 1
ATOM 1444 N N . LYS A 1 184 ? 1.403 1.868 29.537 1.00 17.47 184 LYS A N 1
ATOM 1445 C CA . LYS A 1 184 ? 0.362 0.865 29.806 1.00 20.98 184 LYS A CA 1
ATOM 1446 C C . LYS A 1 184 ? -0.995 1.565 29.882 1.00 20.33 184 LYS A C 1
ATOM 1447 O O . LYS A 1 184 ? -1.977 1.077 29.322 1.00 23.14 184 LYS A O 1
ATOM 1453 N N . SER A 1 185 ? -1.000 2.778 30.425 1.00 19.96 185 SER A N 1
ATOM 1454 C CA . SER A 1 185 ? -2.245 3.499 30.651 1.00 23.87 185 SER A CA 1
ATOM 1455 C C . SER A 1 185 ? -2.834 3.958 29.314 1.00 29.12 185 SER A C 1
ATOM 1456 O O . SER A 1 185 ? -4.045 4.113 29.192 1.00 27.24 185 SER A O 1
ATOM 1459 N N . LYS A 1 186 ? -1.976 4.145 28.310 1.00 22.46 186 LYS A N 1
ATOM 1460 C CA . LYS A 1 186 ? -2.344 4.769 27.063 1.00 23.65 186 LYS A CA 1
ATOM 1461 C C . LYS A 1 186 ? -2.720 3.739 25.996 1.00 22.94 186 LYS A C 1
ATOM 1462 O O . LYS A 1 186 ? -3.449 4.104 25.089 1.00 21.77 186 LYS A O 1
ATOM 1468 N N . TYR A 1 187 ? -2.194 2.508 26.064 1.00 22.11 187 TYR A N 1
ATOM 1469 C CA . TYR A 1 187 ? -2.349 1.573 24.949 1.00 22.46 187 TYR A CA 1
ATOM 1470 C C . TYR A 1 187 ? -2.859 0.217 25.440 1.00 22.86 187 TYR A C 1
ATOM 1471 O O . TYR A 1 187 ? -2.637 -0.788 24.752 1.00 24.06 187 TYR A O 1
ATOM 1480 N N . GLY A 1 188 ? -3.782 0.237 26.414 1.00 27.23 188 GLY A N 1
ATOM 1481 C CA . GLY A 1 188 ? -4.462 -0.990 26.894 1.00 24.91 188 GLY A CA 1
ATOM 1482 C C . GLY A 1 188 ? -5.285 -1.676 25.813 1.00 29.99 188 GLY A C 1
ATOM 1483 O O . GLY A 1 188 ? -5.601 -2.861 25.918 1.00 31.42 188 GLY A O 1
ATOM 1484 N N . LYS A 1 189 ? -5.538 -0.933 24.737 1.00 28.93 189 LYS A N 1
ATOM 1485 C CA . LYS A 1 189 ? -6.441 -1.277 23.645 1.00 34.00 189 LYS A CA 1
ATOM 1486 C C . LYS A 1 189 ? -5.694 -2.095 22.578 1.00 27.50 189 LYS A C 1
ATOM 1487 O O . LYS A 1 189 ? -6.298 -2.786 21.732 1.00 25.69 189 LYS A O 1
ATOM 1493 N N . ALA A 1 190 ? -4.360 -2.059 22.634 1.00 24.18 190 ALA A N 1
ATOM 1494 C CA . ALA A 1 190 ? -3.546 -2.722 21.621 1.00 25.09 190 ALA A CA 1
ATOM 1495 C C . ALA A 1 190 ? -3.975 -4.186 21.429 1.00 24.12 190 ALA A C 1
ATOM 1496 O O . ALA A 1 190 ? -4.027 -4.969 22.381 1.00 25.16 190 ALA A O 1
ATOM 1498 N N . LYS A 1 191 ? -4.138 -4.585 20.165 1.00 21.62 191 LYS A N 1
ATOM 1499 C CA . LYS A 1 191 ? -4.361 -5.962 19.763 1.00 22.27 191 LYS A CA 1
ATOM 1500 C C . LYS A 1 191 ? -3.034 -6.714 19.653 1.00 22.91 191 LYS A C 1
ATOM 1501 O O . LYS A 1 191 ? -2.944 -7.863 20.028 1.00 25.18 191 LYS A O 1
ATOM 1507 N N . LEU A 1 192 ? -2.035 -6.082 19.031 1.00 19.82 192 LEU A N 1
ATOM 1508 C CA . LEU A 1 192 ? -0.738 -6.660 18.886 1.00 19.36 192 LEU A CA 1
ATOM 1509 C C . LEU A 1 192 ? 0.265 -5.634 19.401 1.00 17.29 192 LEU A C 1
ATOM 1510 O O . LEU A 1 192 ? 0.083 -4.435 19.178 1.00 19.81 192 LEU A O 1
ATOM 1515 N N . VAL A 1 193 ? 1.192 -6.130 20.216 1.00 16.63 193 VAL A N 1
ATOM 1516 C CA . VAL A 1 193 ? 2.363 -5.401 20.640 1.00 16.34 193 VAL A CA 1
ATOM 1517 C C . VAL A 1 193 ? 3.605 -6.136 20.134 1.00 18.13 193 VAL A C 1
ATOM 1518 O O . VAL A 1 193 ? 3.791 -7.335 20.344 1.00 17.99 193 VAL A O 1
ATOM 1522 N N . VAL A 1 194 ? 4.446 -5.393 19.411 1.00 16.14 194 VAL A N 1
ATOM 1523 C CA . VAL A 1 194 ? 5.593 -5.912 18.719 1.00 16.37 194 VAL A CA 1
ATOM 1524 C C . VAL A 1 194 ? 6.845 -5.401 19.420 1.00 14.77 194 VAL A C 1
ATOM 1525 O O . VAL A 1 194 ? 7.218 -4.245 19.252 1.00 15.09 194 VAL A O 1
ATOM 1529 N N . PRO A 1 195 ? 7.534 -6.243 20.208 1.00 14.29 195 PRO A N 1
ATOM 1530 C CA . PRO A 1 195 ? 8.830 -5.873 20.776 1.00 15.44 195 PRO A CA 1
ATOM 1531 C C . PRO A 1 195 ? 9.938 -6.038 19.735 1.00 13.79 195 PRO A C 1
ATOM 1532 O O . PRO A 1 195 ? 9.772 -6.750 18.747 1.00 15.97 195 PRO A O 1
ATOM 1536 N N . SER A 1 196 ? 11.088 -5.406 19.976 1.00 13.30 196 SER A N 1
ATOM 1537 C CA . SER A 1 196 ? 12.229 -5.527 19.119 1.00 14.49 196 SER A CA 1
ATOM 1538 C C . SER A 1 196 ? 12.793 -6.951 19.100 1.00 15.13 196 SER A C 1
ATOM 1539 O O . SER A 1 196 ? 13.301 -7.360 18.065 1.00 14.30 196 SER A O 1
ATOM 1542 N N . HIS A 1 197 ? 12.882 -7.590 20.270 1.00 16.28 197 HIS A N 1
ATOM 1543 C CA . HIS A 1 197 ? 13.742 -8.766 20.400 1.00 18.23 197 HIS A CA 1
ATOM 1544 C C . HIS A 1 197 ? 13.015 -9.962 21.011 1.00 21.09 197 HIS A C 1
ATOM 1545 O O . HIS A 1 197 ? 13.674 -10.851 21.554 1.00 23.00 197 HIS A O 1
ATOM 1552 N N . SER A 1 198 ? 11.689 -9.977 20.943 1.00 17.80 198 SER A N 1
ATOM 1553 C CA . SER A 1 198 ? 10.933 -11.195 21.268 1.00 21.82 198 SER A CA 1
ATOM 1554 C C . SER A 1 198 ? 9.625 -11.213 20.482 1.00 20.98 198 SER A C 1
ATOM 1555 O O . SER A 1 198 ? 9.367 -10.340 19.663 1.00 20.25 198 SER A O 1
ATOM 1558 N N . GLU A 1 199 ? 8.848 -12.278 20.684 1.00 21.31 199 GLU A N 1
ATOM 1559 C CA A GLU A 1 199 ? 7.717 -12.583 19.843 0.50 20.58 199 GLU A CA 1
ATOM 1560 C CA B GLU A 1 199 ? 7.718 -12.585 19.843 0.50 22.25 199 GLU A CA 1
ATOM 1561 C C . GLU A 1 199 ? 6.635 -11.514 20.013 1.00 17.54 199 GLU A C 1
ATOM 1562 O O . GLU A 1 199 ? 6.513 -10.869 21.045 1.00 17.93 199 GLU A O 1
ATOM 1573 N N . VAL A 1 200 ? 5.790 -11.401 18.994 1.00 18.73 200 VAL A N 1
ATOM 1574 C CA . VAL A 1 200 ? 4.640 -10.572 19.037 1.00 17.40 200 VAL A CA 1
ATOM 1575 C C . VAL A 1 200 ? 3.705 -11.102 20.122 1.00 20.45 200 VAL A C 1
ATOM 1576 O O . VAL A 1 200 ? 3.557 -12.327 20.296 1.00 22.44 200 VAL A O 1
ATOM 1580 N N . GLY A 1 201 ? 3.115 -10.175 20.874 1.00 17.86 201 GLY A N 1
ATOM 1581 C CA . GLY A 1 201 ? 2.094 -10.501 21.857 1.00 16.43 201 GLY A CA 1
ATOM 1582 C C . GLY A 1 201 ? 0.963 -9.511 21.838 1.00 17.52 201 GLY A C 1
ATOM 1583 O O . GLY A 1 201 ? 0.726 -8.845 20.847 1.00 18.78 201 GLY A O 1
ATOM 1584 N N . ASP A 1 202 ? 0.234 -9.452 22.946 1.00 20.77 202 ASP A N 1
ATOM 1585 C CA . ASP A 1 202 ? -0.898 -8.552 23.075 1.00 18.26 202 ASP A CA 1
ATOM 1586 C C . ASP A 1 202 ? -0.590 -7.527 24.166 1.00 20.06 202 ASP A C 1
ATOM 1587 O O . ASP A 1 202 ? 0.585 -7.300 24.485 1.00 16.77 202 ASP A O 1
ATOM 1592 N N . ALA A 1 203 ? -1.627 -6.819 24.623 1.00 18.74 203 ALA A N 1
ATOM 1593 C CA . ALA A 1 203 ? -1.502 -5.684 25.537 1.00 20.85 203 ALA A CA 1
ATOM 1594 C C . ALA A 1 203 ? -0.877 -6.106 26.873 1.00 19.81 203 ALA A C 1
ATOM 1595 O O . ALA A 1 203 ? -0.409 -5.269 27.636 1.00 19.11 203 ALA A O 1
ATOM 1597 N N . SER A 1 204 ? -0.868 -7.409 27.160 1.00 19.90 204 SER A N 1
ATOM 1598 C CA . SER A 1 204 ? -0.312 -7.910 28.389 1.00 21.36 204 SER A CA 1
ATOM 1599 C C . SER A 1 204 ? 1.194 -7.638 28.453 1.00 19.35 204 SER A C 1
ATOM 1600 O O . SER A 1 204 ? 1.747 -7.503 29.543 1.00 18.80 204 SER A O 1
ATOM 1603 N N . LEU A 1 205 ? 1.824 -7.426 27.295 1.00 17.16 205 LEU A N 1
ATOM 1604 C CA . LEU A 1 205 ? 3.249 -7.161 27.283 1.00 15.96 205 LEU A CA 1
ATOM 1605 C C . LEU A 1 205 ? 3.550 -5.805 27.923 1.00 16.12 205 LEU A C 1
ATOM 1606 O O . LEU A 1 205 ? 4.666 -5.604 28.368 1.00 14.44 205 LEU A O 1
ATOM 1611 N N . LEU A 1 206 ? 2.571 -4.911 27.974 1.00 15.33 206 LEU A N 1
ATOM 1612 C CA . LEU A 1 206 ? 2.747 -3.610 28.647 1.00 15.43 206 LEU A CA 1
ATOM 1613 C C . LEU A 1 206 ? 2.891 -3.799 30.164 1.00 16.27 206 LEU A C 1
ATOM 1614 O O . LEU A 1 206 ? 3.723 -3.146 30.793 1.00 16.72 206 LEU A O 1
ATOM 1619 N N . LYS A 1 207 ? 2.015 -4.624 30.751 1.00 16.60 207 LYS A N 1
ATOM 1620 C CA . LYS A 1 207 ? 2.066 -4.964 32.163 1.00 18.10 207 LYS A CA 1
ATOM 1621 C C . LYS A 1 207 ? 3.365 -5.700 32.507 1.00 15.71 207 LYS A C 1
ATOM 1622 O O . LYS A 1 207 ? 4.011 -5.389 33.512 1.00 16.80 207 LYS A O 1
ATOM 1628 N N . LEU A 1 208 ? 3.751 -6.680 31.676 1.00 14.76 208 LEU A N 1
ATOM 1629 C CA . LEU A 1 208 ? 4.961 -7.446 31.943 1.00 14.19 208 LEU A CA 1
ATOM 1630 C C . LEU A 1 208 ? 6.185 -6.522 31.904 1.00 13.83 208 LEU A C 1
ATOM 1631 O O . LEU A 1 208 ? 7.086 -6.660 32.707 1.00 15.84 208 LEU A O 1
ATOM 1636 N N . THR A 1 209 ? 6.197 -5.583 30.952 1.00 14.55 209 THR A N 1
ATOM 1637 C CA . THR A 1 209 ? 7.313 -4.626 30.861 1.00 12.71 209 THR A CA 1
ATOM 1638 C C . THR A 1 209 ? 7.395 -3.788 32.145 1.00 11.78 209 THR A C 1
ATOM 1639 O O . THR A 1 209 ? 8.482 -3.540 32.648 1.00 13.06 209 THR A O 1
ATOM 1643 N N . LEU A 1 210 ? 6.258 -3.299 32.634 1.00 13.63 210 LEU A N 1
ATOM 1644 C CA . LEU A 1 210 ? 6.236 -2.528 33.871 1.00 14.37 210 LEU A CA 1
ATOM 1645 C C . LEU A 1 210 ? 6.843 -3.352 35.016 1.00 15.37 210 LEU A C 1
ATOM 1646 O O . LEU A 1 210 ? 7.686 -2.872 35.763 1.00 14.27 210 LEU A O 1
ATOM 1651 N N . GLU A 1 211 ? 6.396 -4.605 35.151 1.00 15.68 211 GLU A N 1
ATOM 1652 C CA A GLU A 1 211 ? 6.913 -5.464 36.201 0.50 16.67 211 GLU A CA 1
ATOM 1653 C CA B GLU A 1 211 ? 6.911 -5.516 36.183 0.50 17.26 211 GLU A CA 1
ATOM 1654 C C . GLU A 1 211 ? 8.439 -5.576 36.075 1.00 14.62 211 GLU A C 1
ATOM 1655 O O . GLU A 1 211 ? 9.148 -5.570 37.082 1.00 16.24 211 GLU A O 1
ATOM 1666 N N . GLN A 1 212 ? 8.950 -5.716 34.838 1.00 13.39 212 GLN A N 1
ATOM 1667 C CA . GLN A 1 212 ? 10.366 -5.876 34.648 1.00 15.15 212 GLN A CA 1
ATOM 1668 C C . GLN A 1 212 ? 11.099 -4.603 35.052 1.00 14.14 212 GLN A C 1
ATOM 1669 O O . GLN A 1 212 ? 12.233 -4.678 35.522 1.00 13.91 212 GLN A O 1
ATOM 1675 N N . ALA A 1 213 ? 10.541 -3.450 34.667 1.00 13.19 213 ALA A N 1
ATOM 1676 C CA . ALA A 1 213 ? 11.141 -2.164 34.985 1.00 13.41 213 ALA A CA 1
ATOM 1677 C C . ALA A 1 213 ? 11.238 -1.986 36.503 1.00 13.40 213 ALA A C 1
ATOM 1678 O O . ALA A 1 213 ? 12.266 -1.520 37.022 1.00 13.70 213 ALA A O 1
ATOM 1680 N N . VAL A 1 214 ? 10.160 -2.335 37.184 1.00 13.91 214 VAL A N 1
ATOM 1681 C CA . VAL A 1 214 ? 10.115 -2.232 38.639 1.00 15.66 214 VAL A CA 1
ATOM 1682 C C . VAL A 1 214 ? 11.208 -3.108 39.255 1.00 15.50 214 VAL A C 1
ATOM 1683 O O . VAL A 1 214 ? 11.931 -2.662 40.148 1.00 16.90 214 VAL A O 1
ATOM 1687 N N . LYS A 1 215 ? 11.297 -4.363 38.823 1.00 16.64 215 LYS A N 1
ATOM 1688 C CA . LYS A 1 215 ? 12.331 -5.265 39.323 1.00 17.86 215 LYS A CA 1
ATOM 1689 C C . LYS A 1 215 ? 13.723 -4.705 39.009 1.00 19.31 215 LYS A C 1
ATOM 1690 O O . LYS A 1 215 ? 14.637 -4.742 39.839 1.00 18.49 215 LYS A O 1
ATOM 1696 N N . GLY A 1 216 ? 13.925 -4.189 37.788 1.00 16.18 216 GLY A N 1
ATOM 1697 C CA . GLY A 1 216 ? 15.210 -3.712 37.405 1.00 17.61 216 GLY A CA 1
ATOM 1698 C C . GLY A 1 216 ? 15.669 -2.531 38.245 1.00 17.54 216 GLY A C 1
ATOM 1699 O O . GLY A 1 216 ? 16.834 -2.415 38.593 1.00 17.91 216 GLY A O 1
ATOM 1700 N N . LEU A 1 217 ? 14.722 -1.666 38.612 1.00 16.30 217 LEU A N 1
ATOM 1701 C CA . LEU A 1 217 ? 15.037 -0.521 39.462 1.00 16.32 217 LEU A CA 1
ATOM 1702 C C . LEU A 1 217 ? 15.428 -1.020 40.856 1.00 16.11 217 LEU A C 1
ATOM 1703 O O . LEU A 1 217 ? 16.412 -0.554 41.430 1.00 19.17 217 LEU A O 1
ATOM 1708 N N . ASN A 1 218 ? 14.717 -2.034 41.328 1.00 15.42 218 ASN A N 1
ATOM 1709 C CA . ASN A 1 218 ? 15.065 -2.646 42.624 1.00 17.77 218 ASN A CA 1
ATOM 1710 C C . ASN A 1 218 ? 16.491 -3.221 42.584 1.00 19.13 218 ASN A C 1
ATOM 1711 O O . ASN A 1 218 ? 17.311 -2.962 43.480 1.00 20.91 218 ASN A O 1
ATOM 1716 N N . GLU A 1 219 ? 16.816 -3.980 41.537 1.00 19.43 219 GLU A N 1
ATOM 1717 C CA . GLU A 1 219 ? 18.120 -4.606 41.425 1.00 20.46 219 GLU A CA 1
ATOM 1718 C C . GLU A 1 219 ? 19.225 -3.546 41.380 1.00 21.73 219 GLU A C 1
ATOM 1719 O O . GLU A 1 219 ? 20.327 -3.784 41.878 1.00 26.39 219 GLU A O 1
ATOM 1725 N N . SER A 1 220 ? 18.928 -2.375 40.805 1.00 21.44 220 SER A N 1
ATOM 1726 C CA . SER A 1 220 ? 19.903 -1.299 40.621 1.00 22.81 220 SER A CA 1
ATOM 1727 C C . SER A 1 220 ? 20.341 -0.731 41.982 1.00 25.23 220 SER A C 1
ATOM 1728 O O . SER A 1 220 ? 21.364 -0.046 42.082 1.00 29.62 220 SER A O 1
ATOM 1731 N N . LYS A 1 221 ? 19.553 -0.995 43.029 1.00 26.30 221 LYS A N 1
ATOM 1732 C CA . LYS A 1 221 ? 19.753 -0.357 44.328 1.00 30.51 221 LYS A CA 1
ATOM 1733 C C . LYS A 1 221 ? 20.469 -1.331 45.267 1.00 31.57 221 LYS A C 1
ATOM 1734 O O . LYS A 1 221 ? 20.857 -0.959 46.380 1.00 35.01 221 LYS A O 1
ATOM 1740 N N . LYS A 1 222 ? 20.821 -2.504 44.739 1.00 28.53 222 LYS A N 1
ATOM 1741 C CA . LYS A 1 222 ? 21.701 -3.447 45.432 1.00 34.74 222 LYS A CA 1
ATOM 1742 C C . LYS A 1 222 ? 23.158 -3.186 45.056 1.00 46.09 222 LYS A C 1
ATOM 1743 O O . LYS A 1 222 ? 23.494 -3.164 43.874 1.00 53.15 222 LYS A O 1
ATOM 1749 N N . PRO A 1 223 ? 24.081 -3.141 46.046 1.00 58.09 223 PRO A N 1
ATOM 1750 C CA . PRO A 1 223 ? 25.520 -3.099 45.775 1.00 55.74 223 PRO A CA 1
ATOM 1751 C C . PRO A 1 223 ? 25.983 -4.123 44.728 1.00 52.60 223 PRO A C 1
ATOM 1752 O O . PRO A 1 223 ? 26.824 -3.798 43.895 1.00 59.34 223 PRO A O 1
#